Protein AF-A0A960P5G6-F1 (afdb_monomer)

Radius of gyration: 23.59 Å; Cα contacts (8 Å, |Δi|>4): 485; chains: 1; bounding box: 50×91×66 Å

pLDDT: mean 84.61, std 19.66, range [28.97, 98.81]

Sequence (273 aa):
MGRTIDMALGDEVPDAVPAATVILLRDGADGLETLMLRRNSKLAFAGGHWVFPGGRVDQDDLEPSPEGDVPADEDARTLAAAKRAAVREAAEEAGLAVDVERLVPFSHWTPPPVAIKRYATWFFLAPAPEGDVTVDMGEIHDHQWARPAEALRRRDAGEIELSPPTWRTLERLSHSATVADALADAEAATVEHFVTCIASSGDALVAMWHGDAGYEAADADLPGPRHRLWMVDGPWRFERWDAPAAGRPRPSTLPPTDEPSDEPTDERPTTED

Mean predicted aligned error: 10.15 Å

Solvent-accessible surface area (backbone atoms only — not comparable to full-atom values): 15595 Å² total; per-residue (Å²): 136,81,79,77,81,78,79,72,92,77,74,83,70,72,78,58,44,52,18,11,27,32,43,33,26,40,72,46,98,93,33,33,24,33,52,36,34,26,32,29,64,86,44,96,68,67,38,49,21,51,42,52,38,46,45,65,49,49,75,75,29,67,55,69,57,97,89,52,85,75,60,91,47,66,66,57,41,53,51,53,15,29,43,44,23,15,30,52,27,24,35,68,54,31,51,38,75,54,62,64,89,56,53,41,64,51,34,33,37,31,58,36,79,85,47,95,74,33,49,33,28,40,33,25,39,30,74,55,58,87,78,68,82,41,62,76,64,61,66,34,63,47,73,44,78,36,40,32,59,54,54,51,51,37,34,37,70,68,76,44,47,67,51,69,71,54,46,56,49,30,56,61,50,50,77,31,61,37,48,67,51,45,51,53,54,34,71,74,44,80,67,48,72,42,52,36,35,72,22,60,53,89,93,33,40,32,44,26,21,83,74,20,53,18,36,93,75,48,34,64,80,50,83,67,23,36,29,37,36,40,55,49,91,48,71,64,47,77,44,77,46,72,66,63,67,92,90,59,85,80,83,82,86,72,75,84,78,82,72,82,83,84,73,84,82,84,79,76,86,83,79,90,132

Foldseek 3Di:
DDDPPPPDDDDDLDDAFEKEFEWAWAQDPQFIWTKWFAFDLPDPPCHRAIDTQMDTQDPVLLDDDPPDDQDPDPVVSSVSSRLSRNQVSCCQAWVFRDDSVQWFWAAWEFEESPDPHTYGYTYTYGHGDDDGTDGPCPRTNDMDTDQLVVVQQCVLVVNHDDDPVRNVVSVVCNPHGGSVRSRVVRNVDDHYYFYWQWADDPNKIKTFGPQDPCRVVSDPVDDAAGQIWIPDRGHIDGDGDHGPDPPDDDDDPDDDPPDPPPDDDPDDDDDDD

Structure (mmCIF, N/CA/C/O backbone):
data_AF-A0A960P5G6-F1
#
_entry.id   AF-A0A960P5G6-F1
#
loop_
_atom_site.group_PDB
_atom_site.id
_atom_site.type_symbol
_atom_site.label_atom_id
_atom_site.label_alt_id
_atom_site.label_comp_id
_atom_site.label_asym_id
_atom_site.label_entity_id
_atom_site.label_seq_id
_atom_site.pdbx_PDB_ins_code
_atom_site.Cartn_x
_atom_site.Cartn_y
_atom_site.Cartn_z
_atom_site.occupancy
_atom_site.B_iso_or_equiv
_atom_site.auth_seq_id
_atom_site.auth_comp_id
_atom_site.auth_asym_id
_atom_site.auth_atom_id
_atom_site.pdbx_PDB_model_num
ATOM 1 N N . MET A 1 1 ? 7.386 -0.922 -41.043 1.00 32.91 1 MET A N 1
ATOM 2 C CA . MET A 1 1 ? 7.831 0.487 -40.970 1.00 32.91 1 MET A CA 1
ATOM 3 C C . MET A 1 1 ? 7.348 1.026 -39.630 1.00 32.91 1 MET A C 1
ATOM 5 O O . MET A 1 1 ? 6.290 1.637 -39.553 1.00 32.91 1 MET A O 1
ATOM 9 N N . GLY A 1 2 ? 8.032 0.614 -38.558 1.00 31.59 2 GLY A N 1
ATOM 10 C CA . GLY A 1 2 ? 7.653 0.941 -37.183 1.00 31.59 2 GLY A CA 1
ATOM 11 C C . GLY A 1 2 ? 7.981 2.399 -36.906 1.00 31.59 2 GLY A C 1
ATOM 12 O O . GLY A 1 2 ? 9.087 2.843 -37.206 1.00 31.59 2 GLY A O 1
ATOM 13 N N . ARG A 1 3 ? 7.007 3.157 -36.403 1.00 28.97 3 ARG A N 1
ATOM 14 C CA . ARG A 1 3 ? 7.271 4.504 -35.907 1.00 28.97 3 ARG A CA 1
ATOM 15 C C . ARG A 1 3 ? 7.971 4.351 -34.565 1.00 28.97 3 ARG A C 1
ATOM 17 O O . ARG A 1 3 ? 7.322 4.054 -33.571 1.00 28.97 3 ARG A O 1
ATOM 24 N N . THR A 1 4 ? 9.285 4.533 -34.567 1.00 33.50 4 THR A N 1
ATOM 25 C CA . THR A 1 4 ? 10.027 4.948 -33.381 1.00 33.50 4 THR A CA 1
ATOM 26 C C . THR A 1 4 ? 9.339 6.202 -32.859 1.00 33.50 4 THR A C 1
ATOM 28 O O . THR A 1 4 ? 9.268 7.206 -33.571 1.00 33.50 4 THR A O 1
ATOM 31 N N . ILE A 1 5 ? 8.744 6.121 -31.670 1.00 35.69 5 ILE A N 1
ATOM 32 C CA . ILE A 1 5 ? 8.311 7.318 -30.959 1.00 35.69 5 ILE A CA 1
ATOM 33 C C . ILE A 1 5 ? 9.603 7.949 -30.460 1.00 35.69 5 ILE A C 1
ATOM 35 O O . ILE A 1 5 ? 10.199 7.506 -29.485 1.00 35.69 5 ILE A O 1
ATOM 39 N N . ASP A 1 6 ? 10.075 8.919 -31.229 1.00 33.56 6 ASP A N 1
ATOM 40 C CA . ASP A 1 6 ? 11.197 9.772 -30.886 1.00 33.56 6 ASP A CA 1
ATOM 41 C C . ASP A 1 6 ? 10.733 10.666 -29.723 1.00 33.56 6 ASP A C 1
ATOM 43 O O . ASP A 1 6 ? 10.093 11.700 -29.926 1.00 33.56 6 ASP A O 1
ATOM 47 N N . MET A 1 7 ? 10.938 10.208 -28.484 1.00 38.53 7 MET A N 1
ATOM 48 C CA . MET A 1 7 ? 10.722 11.017 -27.284 1.00 38.53 7 MET A CA 1
ATOM 49 C C . MET A 1 7 ? 11.912 11.958 -27.124 1.00 38.53 7 MET A C 1
ATOM 51 O O . MET A 1 7 ? 12.801 11.752 -26.299 1.00 38.53 7 MET A O 1
ATOM 55 N N . ALA A 1 8 ? 11.936 12.992 -27.962 1.00 36.81 8 ALA A N 1
ATOM 56 C CA . ALA A 1 8 ? 12.796 14.136 -27.748 1.00 36.81 8 ALA A CA 1
ATOM 57 C C . ALA A 1 8 ? 12.483 14.722 -26.363 1.00 36.81 8 ALA A C 1
ATOM 59 O O . ALA A 1 8 ? 11.373 15.183 -26.105 1.00 36.81 8 ALA A O 1
ATOM 60 N N . LEU A 1 9 ? 13.486 14.652 -25.486 1.00 40.88 9 LEU A N 1
ATOM 61 C CA . LEU A 1 9 ? 13.574 15.302 -24.185 1.00 40.88 9 LEU A CA 1
ATOM 62 C C . LEU A 1 9 ? 13.209 16.784 -24.306 1.00 40.88 9 LEU A C 1
ATOM 64 O O . LEU A 1 9 ? 14.024 17.626 -24.680 1.00 40.88 9 LEU A O 1
ATOM 68 N N . GLY A 1 10 ? 11.970 17.083 -23.968 1.00 48.62 10 GLY A N 1
ATOM 69 C CA . GLY A 1 10 ? 11.477 18.412 -23.687 1.00 48.62 10 GLY A CA 1
ATOM 70 C C . GLY A 1 10 ? 10.257 18.219 -22.817 1.00 48.62 10 GLY A C 1
ATOM 71 O O . GLY A 1 10 ? 9.216 17.877 -23.353 1.00 48.62 10 GLY A O 1
ATOM 72 N N . ASP A 1 11 ? 10.453 18.270 -21.501 1.00 42.84 11 ASP A N 1
ATOM 73 C CA . ASP A 1 11 ? 9.489 18.720 -20.490 1.00 42.84 11 ASP A CA 1
ATOM 74 C C . ASP A 1 11 ? 9.949 18.236 -19.110 1.00 42.84 11 ASP A C 1
ATOM 76 O O . ASP A 1 11 ? 10.327 17.081 -18.905 1.00 42.84 11 ASP A O 1
ATOM 80 N N . GLU A 1 12 ? 9.985 19.170 -18.168 1.00 52.59 12 GLU A N 1
ATOM 81 C CA . GLU A 1 12 ? 10.290 18.944 -16.760 1.00 52.59 12 GLU A CA 1
ATOM 82 C C . GLU A 1 12 ? 9.312 17.896 -16.204 1.00 52.59 12 GLU A C 1
ATOM 84 O O . GLU A 1 12 ? 8.094 18.050 -16.310 1.00 52.59 12 GLU A O 1
ATOM 89 N N . VAL A 1 13 ? 9.832 16.786 -15.674 1.00 59.91 13 VAL A N 1
ATOM 90 C CA . VAL A 1 13 ? 9.004 15.720 -15.100 1.00 59.91 13 VAL A CA 1
ATOM 91 C C . VAL A 1 13 ? 8.257 16.308 -13.891 1.00 59.91 13 VAL A C 1
ATOM 93 O O . VAL A 1 13 ? 8.928 16.686 -12.934 1.00 59.91 13 VAL A O 1
ATOM 96 N N . PRO A 1 14 ? 6.909 16.383 -13.884 1.00 66.31 14 PRO A N 1
ATOM 97 C CA . PRO A 1 14 ? 6.176 17.045 -12.805 1.00 66.31 14 PRO A CA 1
ATOM 98 C C . PRO A 1 14 ? 6.446 16.364 -11.467 1.00 66.31 14 PRO A C 1
ATOM 100 O O . PRO A 1 14 ? 6.354 15.137 -11.401 1.00 66.31 14 PRO A O 1
ATOM 103 N N . ASP A 1 15 ? 6.741 17.122 -10.413 1.00 79.38 15 ASP A N 1
ATOM 104 C CA . ASP A 1 15 ? 7.024 16.553 -9.093 1.00 79.38 15 ASP A CA 1
ATOM 105 C C . ASP A 1 15 ? 5.884 15.657 -8.594 1.00 79.38 15 ASP A C 1
ATOM 107 O O . ASP A 1 15 ? 4.696 15.913 -8.816 1.00 79.38 15 ASP A O 1
ATOM 111 N N . ALA A 1 16 ? 6.255 14.566 -7.923 1.00 87.44 16 ALA A N 1
ATOM 112 C CA . ALA A 1 16 ? 5.277 13.673 -7.326 1.00 87.44 16 ALA A CA 1
ATOM 113 C C . ALA A 1 16 ? 4.671 14.325 -6.075 1.00 87.44 16 ALA A C 1
ATOM 115 O O . ALA A 1 16 ? 5.384 14.760 -5.175 1.00 87.44 16 ALA A O 1
ATOM 116 N N . VAL A 1 17 ? 3.343 14.364 -6.013 1.00 91.88 17 VAL A N 1
ATOM 117 C CA . VAL A 1 17 ? 2.573 14.868 -4.877 1.00 91.88 17 VAL A CA 1
ATOM 118 C C . VAL A 1 17 ? 2.739 13.903 -3.699 1.00 91.88 17 VAL A C 1
ATOM 120 O O . VAL A 1 17 ? 2.443 12.718 -3.865 1.00 91.88 17 VAL A O 1
ATOM 123 N N . PRO A 1 18 ? 3.172 14.360 -2.514 1.00 95.44 18 PRO A N 1
ATOM 124 C CA . PRO A 1 18 ? 3.243 13.502 -1.337 1.00 95.44 18 PRO A CA 1
ATOM 125 C C . PRO A 1 18 ? 1.860 12.969 -0.946 1.00 95.44 18 PRO A C 1
ATOM 127 O O . PRO A 1 18 ? 0.871 13.707 -0.935 1.00 95.44 18 PRO A O 1
ATOM 130 N N . ALA A 1 19 ? 1.793 11.684 -0.625 1.00 97.06 19 ALA A N 1
ATOM 131 C CA . ALA A 1 19 ? 0.583 10.986 -0.216 1.00 97.06 19 ALA A CA 1
ATOM 132 C C . ALA A 1 19 ? 0.899 9.937 0.853 1.00 97.06 19 ALA A C 1
ATOM 134 O O . ALA A 1 19 ? 2.055 9.547 1.056 1.00 97.06 19 ALA A O 1
ATOM 135 N N . ALA A 1 20 ? -0.140 9.461 1.525 1.00 98.12 20 ALA A N 1
ATOM 136 C CA . ALA A 1 20 ? -0.017 8.419 2.520 1.00 98.12 20 ALA A CA 1
ATOM 137 C C . ALA A 1 20 ? -1.223 7.481 2.520 1.00 98.12 20 ALA A C 1
ATOM 139 O O . ALA A 1 20 ? -2.343 7.857 2.188 1.00 98.12 20 ALA A O 1
ATOM 140 N N . THR A 1 21 ? -0.969 6.242 2.909 1.00 98.12 21 THR A N 1
ATOM 141 C CA . THR A 1 21 ? -1.937 5.156 2.960 1.00 98.12 21 THR A CA 1
ATOM 142 C C . THR A 1 21 ? -1.722 4.363 4.240 1.00 98.12 21 THR A C 1
ATOM 144 O O . THR A 1 21 ? -0.582 4.030 4.575 1.00 98.12 21 THR A O 1
ATOM 147 N N . VAL A 1 22 ? -2.804 4.019 4.940 1.00 98.62 22 VAL A N 1
ATOM 148 C CA . VAL A 1 22 ? -2.753 3.091 6.074 1.00 98.62 22 VAL A CA 1
ATOM 149 C C . VAL A 1 22 ? -3.408 1.766 5.718 1.00 98.62 22 VAL A C 1
ATOM 151 O O . VAL A 1 22 ? -4.512 1.699 5.191 1.00 98.62 22 VAL A O 1
ATOM 154 N N . ILE A 1 23 ? -2.720 0.684 6.045 1.00 98.81 23 ILE A N 1
ATOM 155 C CA . ILE A 1 23 ? -3.179 -0.686 5.901 1.00 98.81 23 ILE A CA 1
ATOM 156 C C . ILE A 1 23 ? -3.555 -1.166 7.302 1.00 98.81 23 ILE A C 1
ATOM 158 O O . ILE A 1 23 ? -2.698 -1.531 8.113 1.00 98.81 23 ILE A O 1
ATOM 162 N N . LEU A 1 24 ? -4.851 -1.127 7.601 1.00 98.81 24 LEU A N 1
ATOM 163 C CA . LEU A 1 24 ? -5.368 -1.560 8.895 1.00 98.81 24 LEU A CA 1
ATOM 164 C C . LEU A 1 24 ? -5.538 -3.072 8.910 1.00 98.81 24 LEU A C 1
ATOM 166 O O . LEU A 1 24 ? -6.114 -3.641 7.980 1.00 98.81 24 LEU A O 1
ATOM 170 N N . LEU A 1 25 ? -5.027 -3.703 9.964 1.00 98.81 25 LEU A N 1
ATOM 171 C CA . LEU A 1 25 ? -4.952 -5.152 10.108 1.00 98.81 25 LEU A CA 1
ATOM 172 C C . LEU A 1 25 ? -5.716 -5.635 11.338 1.00 98.81 25 LEU A C 1
ATOM 174 O O . LEU A 1 25 ? -5.633 -5.029 12.406 1.00 98.81 25 LEU A O 1
ATOM 178 N N . ARG A 1 26 ? -6.400 -6.772 11.220 1.00 98.56 26 ARG A N 1
ATOM 179 C CA . ARG A 1 26 ? -6.992 -7.473 12.366 1.00 98.56 26 ARG A CA 1
ATOM 180 C C . ARG A 1 26 ? -6.834 -8.982 12.233 1.00 98.56 26 ARG A C 1
ATOM 182 O O . ARG A 1 26 ? -6.752 -9.505 11.123 1.00 98.56 26 ARG A O 1
ATOM 189 N N . ASP A 1 27 ? -6.848 -9.674 13.366 1.00 98.44 27 ASP A N 1
ATOM 190 C CA . ASP A 1 27 ? -6.932 -11.132 13.395 1.00 98.44 27 ASP A CA 1
ATOM 191 C C . ASP A 1 27 ? -8.403 -11.547 13.255 1.00 98.44 27 ASP A C 1
ATOM 193 O O . ASP A 1 27 ? -9.223 -11.305 14.144 1.00 98.44 27 ASP A O 1
ATOM 197 N N . GLY A 1 28 ? -8.747 -12.127 12.105 1.00 96.69 28 GLY A N 1
ATOM 198 C CA . GLY A 1 28 ? -10.055 -12.716 11.837 1.00 96.69 28 GLY A CA 1
ATOM 199 C C . GLY A 1 28 ? -10.130 -14.182 12.269 1.00 96.69 28 GLY A C 1
ATOM 200 O O . GLY A 1 28 ? -9.141 -14.793 12.677 1.00 96.69 28 GLY A O 1
ATOM 201 N N . ALA A 1 29 ? -11.314 -14.784 12.138 1.00 94.38 29 ALA A N 1
ATOM 202 C CA . ALA A 1 29 ? -11.529 -16.190 12.500 1.00 94.38 29 ALA A CA 1
ATOM 203 C C . ALA A 1 29 ? -10.661 -17.165 11.677 1.00 94.38 29 ALA A C 1
ATOM 205 O O . ALA A 1 29 ? -10.248 -18.202 12.193 1.00 94.38 29 ALA A O 1
ATOM 206 N N . ASP A 1 30 ? -10.356 -16.806 10.426 1.00 94.06 30 ASP A N 1
ATOM 207 C CA . ASP A 1 30 ? -9.585 -17.624 9.482 1.00 94.06 30 ASP A CA 1
ATOM 208 C C . ASP A 1 30 ? -8.183 -17.045 9.179 1.00 94.06 30 ASP A C 1
ATOM 210 O O . ASP A 1 30 ? -7.584 -17.358 8.140 1.00 94.06 30 ASP A O 1
ATOM 214 N N . GLY A 1 31 ? -7.663 -16.188 10.065 1.00 96.81 31 GLY A N 1
ATOM 215 C CA . GLY A 1 31 ? -6.336 -15.564 9.969 1.00 96.81 31 GLY A CA 1
ATOM 216 C C . GLY A 1 31 ? -6.374 -14.056 9.717 1.00 96.81 31 GLY A C 1
ATOM 217 O O . GLY A 1 31 ? -7.403 -13.408 9.904 1.00 96.81 31 GLY A O 1
ATOM 218 N N . LEU A 1 32 ? -5.234 -13.502 9.300 1.00 98.62 32 LEU A N 1
ATOM 219 C CA . LEU A 1 32 ? -5.055 -12.073 9.043 1.00 98.62 32 LEU A CA 1
ATOM 220 C C . LEU A 1 32 ? -6.064 -11.519 8.021 1.00 98.62 32 LEU A C 1
ATOM 222 O O . LEU A 1 32 ? -6.212 -12.037 6.909 1.00 98.62 32 LEU A O 1
ATOM 226 N N . GLU A 1 33 ? -6.695 -10.406 8.381 1.00 98.75 33 GLU A N 1
ATOM 227 C CA . GLU A 1 33 ? -7.556 -9.603 7.518 1.00 98.75 33 GLU A CA 1
ATOM 228 C C . GLU A 1 33 ? -7.040 -8.165 7.439 1.00 98.75 33 GLU A C 1
ATOM 230 O O . GLU A 1 33 ? -6.481 -7.633 8.399 1.00 98.75 33 GLU A O 1
ATOM 235 N N . THR A 1 34 ? -7.279 -7.511 6.304 1.00 98.75 34 THR A N 1
ATOM 236 C CA . THR A 1 34 ? -7.012 -6.086 6.108 1.00 98.75 34 THR A CA 1
ATOM 237 C C . THR A 1 34 ? -8.264 -5.346 5.660 1.00 98.75 34 THR A C 1
ATOM 239 O O . THR A 1 34 ? -9.076 -5.890 4.905 1.00 98.75 34 THR A O 1
ATOM 242 N N . LEU A 1 35 ? -8.440 -4.114 6.139 1.00 98.56 35 LEU A N 1
ATOM 243 C CA . LEU A 1 35 ? -9.524 -3.255 5.683 1.00 98.56 35 LEU A CA 1
ATOM 244 C C . LEU A 1 35 ? -9.245 -2.793 4.255 1.00 98.56 35 LEU A C 1
ATOM 246 O O . LEU A 1 35 ? -8.236 -2.145 3.992 1.00 98.56 35 LEU A O 1
ATOM 250 N N . MET A 1 36 ? -10.177 -3.075 3.354 1.00 97.94 36 MET A N 1
ATOM 251 C CA . MET A 1 36 ? -10.181 -2.549 2.000 1.00 97.94 36 MET A CA 1
ATOM 252 C C . MET A 1 36 ? -11.433 -1.710 1.772 1.00 97.94 36 MET A C 1
ATOM 254 O O . MET A 1 36 ? -12.523 -2.054 2.231 1.00 97.94 36 MET A O 1
ATOM 258 N N . LEU A 1 37 ? -11.271 -0.625 1.026 1.00 95.88 37 LEU A N 1
ATOM 259 C CA . LEU A 1 37 ? -12.323 0.295 0.623 1.00 95.88 37 LEU A CA 1
ATOM 260 C C . LEU A 1 37 ? -12.523 0.203 -0.887 1.00 95.88 37 LEU A C 1
ATOM 262 O O . LEU A 1 37 ? -11.557 0.067 -1.641 1.00 95.88 37 LEU A O 1
ATOM 266 N N . ARG A 1 38 ? -13.767 0.291 -1.354 1.00 92.50 38 ARG A N 1
ATOM 267 C CA . ARG A 1 38 ? -14.074 0.280 -2.783 1.00 92.50 38 ARG A CA 1
ATOM 268 C C . ARG A 1 38 ? -14.386 1.687 -3.259 1.00 92.50 38 ARG A C 1
ATOM 270 O O . ARG A 1 38 ? -15.413 2.279 -2.912 1.00 92.50 38 ARG A O 1
ATOM 277 N N . ARG A 1 39 ? -13.530 2.206 -4.134 1.00 87.06 39 ARG A N 1
ATOM 278 C CA . ARG A 1 39 ? -13.716 3.539 -4.714 1.00 87.06 39 ARG A CA 1
ATOM 279 C C . ARG A 1 39 ? -14.915 3.559 -5.645 1.00 87.06 39 ARG A C 1
ATOM 281 O O . ARG A 1 39 ? -15.176 2.595 -6.370 1.00 87.06 39 ARG A O 1
ATOM 288 N N . ASN A 1 40 ? -15.654 4.659 -5.651 1.00 77.75 40 ASN A N 1
ATOM 289 C CA . ASN A 1 40 ? -16.788 4.842 -6.544 1.00 77.75 40 ASN A CA 1
ATOM 290 C C . ASN A 1 40 ? -16.353 4.681 -8.013 1.00 77.75 40 ASN A C 1
ATOM 292 O O . ASN A 1 40 ? -15.388 5.291 -8.473 1.00 77.75 40 ASN A O 1
ATOM 296 N N . SER A 1 41 ? -17.076 3.848 -8.766 1.00 68.06 41 SER A N 1
ATOM 297 C CA . SER A 1 41 ? -16.783 3.547 -10.179 1.00 68.06 41 SER A CA 1
ATOM 298 C C . SER A 1 41 ? -16.766 4.776 -11.092 1.00 68.06 41 SER A C 1
ATOM 300 O O . SER A 1 41 ? -16.149 4.741 -12.152 1.00 68.06 41 SER A O 1
ATOM 302 N N . LYS A 1 42 ? -17.408 5.875 -10.676 1.00 62.12 42 LYS A N 1
ATOM 303 C CA . LYS A 1 42 ? -17.458 7.137 -11.428 1.00 62.12 42 LYS A CA 1
ATOM 304 C C . LYS A 1 42 ? -16.217 8.019 -11.249 1.00 62.12 42 LYS A C 1
ATOM 306 O O . LYS A 1 42 ? -16.134 9.066 -11.888 1.00 62.12 42 LYS A O 1
ATOM 311 N N . LEU A 1 43 ? -15.272 7.640 -10.387 1.00 60.06 43 LEU A N 1
ATOM 312 C CA . LEU A 1 43 ? -14.051 8.412 -10.156 1.00 60.06 43 LEU A CA 1
ATOM 313 C C . LEU A 1 43 ? -13.075 8.272 -11.331 1.00 60.06 43 LEU A C 1
ATOM 315 O O . LEU A 1 43 ? -12.837 7.182 -11.844 1.00 60.06 43 LEU A O 1
ATOM 319 N N . ALA A 1 44 ? -12.471 9.396 -11.728 1.00 54.69 44 ALA A N 1
ATOM 320 C CA . ALA A 1 44 ? -11.588 9.489 -12.896 1.00 54.69 44 ALA A CA 1
ATOM 321 C C . ALA A 1 44 ? -10.254 8.726 -12.751 1.00 54.69 44 ALA A C 1
ATOM 323 O O . ALA A 1 44 ? -9.539 8.547 -13.732 1.00 54.69 44 ALA A O 1
ATOM 324 N N . PHE A 1 45 ? -9.899 8.296 -11.537 1.00 49.88 45 PHE A N 1
ATOM 325 C CA . PHE A 1 45 ? -8.706 7.500 -11.251 1.00 49.88 45 PHE A CA 1
ATOM 326 C C . PHE A 1 45 ? -9.102 6.308 -10.385 1.00 49.88 45 PHE A C 1
ATOM 328 O O . PHE A 1 45 ? -9.755 6.516 -9.366 1.00 49.88 45 PHE A O 1
ATOM 335 N N . ALA A 1 46 ? -8.706 5.093 -10.778 1.00 58.81 46 ALA A N 1
ATOM 336 C CA . ALA A 1 46 ? -8.979 3.841 -10.061 1.00 58.81 46 ALA A CA 1
ATOM 337 C C . ALA A 1 46 ? -10.460 3.636 -9.657 1.00 58.81 46 ALA A C 1
ATOM 339 O O . ALA A 1 46 ? -10.755 3.055 -8.613 1.00 58.81 46 ALA A O 1
ATOM 340 N N . GLY A 1 47 ? -11.408 4.115 -10.472 1.00 62.75 47 GLY A N 1
ATOM 341 C CA . GLY A 1 47 ? -12.834 3.896 -10.236 1.00 62.75 47 GLY A CA 1
ATOM 342 C C . GLY A 1 47 ? -13.143 2.402 -10.123 1.00 62.75 47 GLY A C 1
ATOM 343 O O . GLY A 1 47 ? -12.707 1.603 -10.950 1.00 62.75 47 GLY A O 1
ATOM 344 N N . GLY A 1 48 ? -13.851 2.009 -9.063 1.00 79.38 48 GLY A N 1
ATOM 345 C CA . GLY A 1 48 ? -14.233 0.619 -8.809 1.00 79.38 48 GLY A CA 1
ATOM 346 C C . GLY A 1 48 ? -13.125 -0.276 -8.248 1.00 79.38 48 GLY A C 1
ATOM 347 O O . GLY A 1 48 ? -13.437 -1.410 -7.881 1.00 79.38 48 GLY A O 1
ATOM 348 N N . HIS A 1 49 ? -11.883 0.215 -8.149 1.00 88.62 49 HIS A N 1
ATOM 349 C CA . HIS A 1 49 ? -10.783 -0.533 -7.544 1.00 88.62 49 HIS A CA 1
ATOM 350 C C . HIS A 1 49 ? -10.977 -0.651 -6.035 1.00 88.62 49 HIS A C 1
ATOM 352 O O . HIS A 1 49 ? -11.519 0.251 -5.383 1.00 88.62 49 HIS A O 1
ATOM 358 N N . TRP A 1 50 ? -10.471 -1.753 -5.494 1.00 95.19 50 TRP A N 1
ATOM 359 C CA . TRP A 1 50 ? -10.285 -1.893 -4.060 1.00 95.19 50 TRP A CA 1
ATOM 360 C C . TRP A 1 50 ? -8.936 -1.301 -3.659 1.00 95.19 50 TRP A C 1
ATOM 362 O O . TRP A 1 50 ? -7.906 -1.589 -4.271 1.00 95.19 50 TRP A O 1
ATOM 372 N N . VAL A 1 51 ? -8.961 -0.445 -2.645 1.00 95.69 51 VAL A N 1
ATOM 373 C CA . VAL A 1 51 ? -7.820 0.317 -2.133 1.00 95.69 51 VAL A CA 1
ATOM 374 C C . VAL A 1 51 ? -7.772 0.225 -0.610 1.00 95.69 51 VAL A C 1
ATOM 376 O O . VAL A 1 51 ? -8.668 -0.334 0.017 1.00 95.69 51 VAL A O 1
ATOM 379 N N . PHE A 1 52 ? -6.719 0.772 -0.021 1.00 97.75 52 PHE A N 1
ATOM 380 C CA . PHE A 1 52 ? -6.645 1.028 1.414 1.00 97.75 52 PHE A CA 1
ATOM 381 C C . PHE A 1 52 ? -6.992 2.500 1.686 1.00 97.75 52 PHE A C 1
ATOM 383 O O . PHE A 1 52 ? -6.839 3.299 0.757 1.00 97.75 52 PHE A O 1
ATOM 390 N N . PRO A 1 53 ? -7.407 2.860 2.915 1.00 96.88 53 PRO A N 1
ATOM 391 C CA . PRO A 1 53 ? -7.612 4.255 3.285 1.00 96.88 53 PRO A CA 1
ATOM 392 C C . PRO A 1 53 ? -6.362 5.099 3.025 1.00 96.88 53 PRO A C 1
ATOM 394 O O . PRO A 1 53 ? -5.257 4.719 3.441 1.00 96.88 53 PRO A O 1
ATOM 397 N N . GLY A 1 54 ? -6.511 6.230 2.342 1.00 96.00 54 GLY A N 1
ATOM 398 C CA . GLY A 1 54 ? -5.367 7.084 2.055 1.00 96.00 54 GLY A CA 1
ATOM 399 C C . GLY A 1 54 ? -5.588 8.152 0.997 1.00 96.00 54 GLY A C 1
ATOM 400 O O . GLY A 1 54 ? -6.398 8.019 0.086 1.00 96.00 54 GLY A O 1
ATOM 401 N N . GLY A 1 55 ? -4.737 9.168 1.057 1.00 94.62 55 GLY A N 1
ATOM 402 C CA . GLY A 1 55 ? -4.847 10.344 0.218 1.00 94.62 55 GLY A CA 1
ATOM 403 C C . GLY A 1 55 ? -3.612 11.228 0.290 1.00 94.62 55 GLY A C 1
ATOM 404 O O . GLY A 1 55 ? -2.511 10.800 0.650 1.00 94.62 55 GLY A O 1
ATOM 405 N N . ARG A 1 56 ? -3.776 12.466 -0.162 1.00 96.19 56 ARG A N 1
ATOM 406 C CA . ARG A 1 56 ? -2.688 13.441 -0.267 1.00 96.19 56 ARG A CA 1
ATOM 407 C C . ARG A 1 56 ? -2.264 13.905 1.132 1.00 96.19 56 ARG A C 1
ATOM 409 O O . ARG A 1 56 ? -3.097 14.038 2.015 1.00 96.19 56 ARG A O 1
ATOM 416 N N . VAL A 1 57 ? -0.977 14.218 1.302 1.00 96.50 57 VAL A N 1
ATOM 417 C CA . VAL A 1 57 ? -0.508 15.000 2.457 1.00 96.50 57 VAL A CA 1
ATOM 418 C C . VAL A 1 57 ? -0.898 16.466 2.256 1.00 96.50 57 VAL A C 1
ATOM 420 O O . VAL A 1 57 ? -0.461 17.106 1.288 1.00 96.50 57 VAL A O 1
ATOM 423 N N . ASP A 1 58 ? -1.706 16.985 3.171 1.00 94.56 58 ASP A N 1
ATOM 424 C CA . ASP A 1 58 ? -2.188 18.361 3.166 1.00 94.56 58 ASP A CA 1
ATOM 425 C C . ASP A 1 58 ? -1.330 19.268 4.057 1.00 94.56 58 ASP A C 1
ATOM 427 O O . ASP A 1 58 ? -0.449 18.821 4.792 1.00 94.56 58 ASP A O 1
ATOM 431 N N . GLN A 1 59 ? -1.554 20.581 3.961 1.00 92.06 59 GLN A N 1
ATOM 432 C CA . GLN A 1 59 ? -0.766 21.573 4.698 1.00 92.06 59 GLN A CA 1
ATOM 433 C C . GLN A 1 59 ? -0.856 21.362 6.216 1.00 92.06 59 GLN A C 1
ATOM 435 O O . GLN A 1 59 ? 0.157 21.472 6.903 1.00 92.06 59 GLN A O 1
ATOM 440 N N . ASP A 1 60 ? -2.041 21.004 6.710 1.00 91.81 60 ASP A N 1
ATOM 441 C CA . ASP A 1 60 ? -2.293 20.752 8.130 1.00 91.81 60 ASP A CA 1
ATOM 442 C C . ASP A 1 60 ? -1.531 19.510 8.625 1.00 91.81 60 ASP A C 1
ATOM 444 O O . ASP A 1 60 ? -1.122 19.444 9.782 1.00 91.81 60 ASP A O 1
ATOM 448 N N . ASP A 1 61 ? -1.237 18.554 7.734 1.00 93.25 61 ASP A N 1
ATOM 449 C CA . ASP A 1 61 ? -0.415 17.389 8.064 1.00 93.25 61 ASP A CA 1
ATOM 450 C C . ASP A 1 61 ? 1.071 17.754 8.185 1.00 93.25 61 ASP A C 1
ATOM 452 O O . ASP A 1 61 ? 1.839 17.003 8.782 1.00 93.25 61 ASP A O 1
ATOM 456 N N . LEU A 1 62 ? 1.526 18.889 7.648 1.00 88.31 62 LEU A N 1
ATOM 457 C CA . LEU A 1 62 ? 2.916 19.338 7.798 1.00 88.31 62 LEU A CA 1
ATOM 458 C C . LEU A 1 62 ? 3.173 19.943 9.179 1.00 88.31 62 LEU A C 1
ATOM 460 O O . LEU A 1 62 ? 4.318 19.947 9.643 1.00 88.31 62 LEU A O 1
ATOM 464 N N . GLU A 1 63 ? 2.124 20.422 9.845 1.00 82.56 63 GLU A N 1
ATOM 465 C CA . GLU A 1 63 ? 2.238 21.054 11.149 1.00 82.56 63 GLU A CA 1
ATOM 466 C C . GLU A 1 63 ? 2.415 19.988 12.249 1.00 82.56 63 GLU A C 1
ATOM 468 O O . GLU A 1 63 ? 1.634 19.038 12.355 1.00 82.56 63 GLU A O 1
ATOM 473 N N . PRO A 1 64 ? 3.479 20.075 13.064 1.00 71.50 64 PRO A N 1
ATOM 474 C CA . PRO A 1 64 ? 3.659 19.185 14.201 1.00 71.50 64 PRO A CA 1
ATOM 475 C C . PRO A 1 64 ? 2.604 19.480 15.274 1.00 71.50 64 PRO A C 1
ATOM 477 O O . PRO A 1 64 ? 2.166 20.619 15.440 1.00 71.50 64 PRO A O 1
ATOM 480 N N . SER A 1 65 ? 2.226 18.453 16.042 1.00 67.50 65 SER A N 1
ATOM 481 C CA . SER A 1 65 ? 1.339 18.641 17.194 1.00 67.50 65 SER A CA 1
ATOM 482 C C . SER A 1 65 ? 1.976 19.640 18.180 1.00 67.50 65 SER A C 1
ATOM 484 O O . SER A 1 65 ? 3.196 19.594 18.348 1.00 67.50 65 SER A O 1
ATOM 486 N N . PRO A 1 66 ? 1.209 20.515 18.861 1.00 64.31 66 PRO A N 1
ATOM 487 C CA . PRO A 1 66 ? 1.758 21.580 19.715 1.00 64.31 66 PRO A CA 1
ATOM 488 C C . PRO A 1 66 ? 2.702 21.102 20.828 1.00 64.31 66 PRO A C 1
ATOM 490 O O . PRO A 1 66 ? 3.505 21.879 21.339 1.00 64.31 66 PRO A O 1
ATOM 493 N N . GLU A 1 67 ? 2.579 19.833 21.216 1.00 67.44 67 GLU A N 1
ATOM 494 C CA . GLU A 1 67 ? 3.351 19.180 22.278 1.00 67.44 67 GLU A CA 1
ATOM 495 C C . GLU A 1 67 ? 4.484 18.286 21.737 1.00 67.44 67 GLU A C 1
ATOM 497 O O . GLU A 1 67 ? 5.236 17.710 22.519 1.00 67.44 67 GLU A O 1
ATOM 502 N N . GLY A 1 68 ? 4.602 18.142 20.413 1.00 65.81 68 GLY A N 1
ATOM 503 C CA . GLY A 1 68 ? 5.563 17.255 19.763 1.00 65.81 68 GLY A CA 1
ATOM 504 C C . GLY A 1 68 ? 6.855 17.963 19.363 1.00 65.81 68 GLY A C 1
ATOM 505 O O . GLY A 1 68 ? 6.839 19.084 18.852 1.00 65.81 68 GLY A O 1
ATOM 506 N N . ASP A 1 69 ? 7.984 17.276 19.533 1.00 68.81 69 ASP A N 1
ATOM 507 C CA . ASP A 1 69 ? 9.260 17.739 18.994 1.00 68.81 69 ASP A CA 1
ATOM 508 C C . ASP A 1 69 ? 9.217 17.749 17.461 1.00 68.81 69 ASP A C 1
ATOM 510 O O . ASP A 1 69 ? 8.775 16.793 16.820 1.00 68.81 69 ASP A O 1
ATOM 514 N N . VAL A 1 70 ? 9.712 18.830 16.857 1.00 74.94 70 VAL A N 1
ATOM 515 C CA . VAL A 1 70 ? 9.864 18.920 15.401 1.00 74.94 70 VAL A CA 1
ATOM 516 C C . VAL A 1 70 ? 11.178 18.250 15.013 1.00 74.94 70 VAL A C 1
ATOM 518 O O . VAL A 1 70 ? 12.237 18.735 15.427 1.00 74.94 70 VAL A O 1
ATOM 521 N N . PRO A 1 71 ? 11.168 17.175 14.202 1.00 78.12 71 PRO A N 1
ATOM 522 C CA . PRO A 1 71 ? 12.411 16.566 13.757 1.00 78.12 71 PRO A CA 1
ATOM 523 C C . PRO A 1 71 ? 13.286 17.583 13.013 1.00 78.12 71 PRO A C 1
ATOM 525 O O . PRO A 1 71 ? 12.819 18.309 12.131 1.00 78.12 71 PRO A O 1
ATOM 528 N N . ALA A 1 72 ? 14.574 17.637 13.361 1.00 78.75 72 ALA A N 1
ATOM 529 C CA . ALA A 1 72 ? 15.542 18.495 12.674 1.00 78.75 72 ALA A CA 1
ATOM 530 C C . ALA A 1 72 ? 15.846 17.998 11.249 1.00 78.75 72 ALA A C 1
ATOM 532 O O . ALA A 1 72 ? 16.161 18.795 10.364 1.00 78.75 72 ALA A O 1
ATOM 533 N N . ASP A 1 73 ? 15.695 16.695 11.028 1.00 90.00 73 ASP A N 1
ATOM 534 C CA . ASP A 1 73 ? 15.881 16.020 9.750 1.00 90.00 73 ASP A CA 1
ATOM 535 C C . ASP A 1 73 ? 14.643 16.156 8.841 1.00 90.00 73 ASP A C 1
ATOM 537 O O . ASP A 1 73 ? 13.504 16.049 9.300 1.00 90.00 73 ASP A O 1
ATOM 541 N N . GLU A 1 74 ? 14.861 16.453 7.559 1.00 86.94 74 GLU A N 1
ATOM 542 C CA . GLU A 1 74 ? 13.783 16.712 6.593 1.00 86.94 74 GLU A CA 1
ATOM 543 C C . GLU A 1 74 ? 13.011 15.449 6.213 1.00 86.94 74 GLU A C 1
ATOM 545 O O . GLU A 1 74 ? 11.780 15.493 6.115 1.00 86.94 74 GLU A O 1
ATOM 550 N N . ASP A 1 75 ? 13.705 14.318 6.092 1.00 87.50 75 ASP A N 1
ATOM 551 C CA . ASP A 1 75 ? 13.079 13.031 5.802 1.00 87.50 75 ASP A CA 1
ATOM 552 C C . ASP A 1 75 ? 12.188 12.607 6.974 1.00 87.50 75 ASP A C 1
ATOM 554 O O . ASP A 1 75 ? 11.036 12.213 6.779 1.00 87.50 75 ASP A O 1
ATOM 558 N N . ALA A 1 76 ? 12.661 12.793 8.209 1.00 89.31 76 ALA A N 1
ATOM 559 C CA . ALA A 1 76 ? 11.877 12.547 9.414 1.00 89.31 76 ALA A CA 1
ATOM 560 C C . ALA A 1 76 ? 10.633 13.450 9.509 1.00 89.31 76 ALA A C 1
ATOM 562 O O . ALA A 1 76 ? 9.566 12.978 9.910 1.00 89.31 76 ALA A O 1
ATOM 563 N N . ARG A 1 77 ? 10.724 14.731 9.113 1.00 89.88 77 ARG A N 1
ATOM 564 C CA . ARG A 1 77 ? 9.545 15.619 9.034 1.00 89.88 77 ARG A CA 1
ATOM 565 C C . ARG A 1 77 ? 8.546 15.143 7.986 1.00 89.88 77 ARG A C 1
ATOM 567 O O . ARG A 1 77 ? 7.349 15.111 8.266 1.00 89.88 77 ARG A O 1
ATOM 574 N N . THR A 1 78 ? 9.033 14.753 6.812 1.00 91.88 78 THR A N 1
ATOM 575 C CA . THR A 1 78 ? 8.194 14.272 5.707 1.00 91.88 78 THR A CA 1
ATOM 576 C C . THR A 1 78 ? 7.484 12.972 6.078 1.00 91.88 78 THR A C 1
ATOM 578 O O . THR A 1 78 ? 6.281 12.838 5.857 1.00 91.88 78 THR A O 1
ATOM 581 N N . LEU A 1 79 ? 8.189 12.040 6.725 1.00 93.81 79 LEU A N 1
ATOM 582 C CA . LEU A 1 79 ? 7.604 10.801 7.232 1.00 93.81 79 LEU A CA 1
ATOM 583 C C . LEU A 1 79 ? 6.551 11.070 8.316 1.00 93.81 79 LEU A C 1
ATOM 585 O O . LEU A 1 79 ? 5.487 10.455 8.302 1.00 93.81 79 LEU A O 1
ATOM 589 N N . ALA A 1 80 ? 6.816 12.000 9.240 1.00 94.12 80 ALA A N 1
ATOM 590 C CA . ALA A 1 80 ? 5.859 12.376 10.280 1.00 94.12 80 ALA A CA 1
ATOM 591 C C . ALA A 1 80 ? 4.584 13.006 9.693 1.00 94.12 80 ALA A C 1
ATOM 593 O O . ALA A 1 80 ? 3.485 12.704 10.157 1.00 94.12 80 ALA A O 1
ATOM 594 N N . ALA A 1 81 ? 4.716 13.832 8.652 1.00 95.25 81 ALA A N 1
ATOM 595 C CA . ALA A 1 81 ? 3.570 14.381 7.935 1.00 95.25 81 ALA A CA 1
ATOM 596 C C . ALA A 1 81 ? 2.771 13.293 7.209 1.00 95.25 81 ALA A C 1
ATOM 598 O O . ALA A 1 81 ? 1.550 13.243 7.322 1.00 95.25 81 ALA A O 1
ATOM 599 N N . ALA A 1 82 ? 3.452 12.358 6.542 1.00 97.25 82 ALA A N 1
ATOM 600 C CA . ALA A 1 82 ? 2.796 11.219 5.909 1.00 97.25 82 ALA A CA 1
ATOM 601 C C . ALA A 1 82 ? 2.042 10.342 6.925 1.00 97.25 82 ALA A C 1
ATOM 603 O O . ALA A 1 82 ? 0.924 9.912 6.656 1.00 97.25 82 ALA A O 1
ATOM 604 N N . LYS A 1 83 ? 2.601 10.118 8.121 1.00 97.44 83 LYS A N 1
ATOM 605 C CA . LYS A 1 83 ? 1.897 9.417 9.204 1.00 97.44 83 LYS A CA 1
ATOM 606 C C . LYS A 1 83 ? 0.612 10.141 9.623 1.00 97.44 83 LYS A C 1
ATOM 608 O O . LYS A 1 83 ? -0.417 9.491 9.777 1.00 97.44 83 LYS A O 1
ATOM 613 N N . ARG A 1 84 ? 0.652 11.470 9.782 1.00 96.62 84 ARG A N 1
ATOM 614 C CA . ARG A 1 84 ? -0.536 12.278 10.122 1.00 96.62 84 ARG A CA 1
ATOM 615 C C . ARG A 1 84 ? -1.601 12.218 9.031 1.00 96.62 84 ARG A C 1
ATOM 617 O O . ARG A 1 84 ? -2.752 11.935 9.352 1.00 96.62 84 ARG A O 1
ATOM 624 N N . ALA A 1 85 ? -1.196 12.343 7.768 1.00 97.75 85 ALA A N 1
ATOM 625 C CA . ALA A 1 85 ? -2.095 12.180 6.631 1.00 97.75 85 ALA A CA 1
ATOM 626 C C . ALA A 1 85 ? -2.758 10.792 6.639 1.00 97.75 85 ALA A C 1
ATOM 628 O O . ALA A 1 85 ? -3.971 10.690 6.532 1.00 97.75 85 ALA A O 1
ATOM 629 N N . ALA A 1 86 ? -1.997 9.716 6.868 1.00 98.12 86 ALA A N 1
ATOM 630 C CA . ALA A 1 86 ? -2.554 8.364 6.933 1.00 98.12 86 ALA A CA 1
ATOM 631 C C . ALA A 1 86 ? -3.610 8.199 8.047 1.00 98.12 86 ALA A C 1
ATOM 633 O O . ALA A 1 86 ? -4.621 7.532 7.839 1.00 98.12 86 ALA A O 1
ATOM 634 N N . VAL A 1 87 ? -3.395 8.815 9.219 1.00 97.62 87 VAL A N 1
ATOM 635 C CA . VAL A 1 87 ? -4.377 8.826 10.320 1.00 97.62 87 VAL A CA 1
ATOM 636 C C . VAL A 1 87 ? -5.625 9.625 9.948 1.00 97.62 87 VAL A C 1
ATOM 638 O O . VAL A 1 87 ? -6.736 9.149 10.180 1.00 97.62 87 VAL A O 1
ATOM 641 N N . ARG A 1 88 ? -5.454 10.822 9.374 1.00 96.94 88 ARG A N 1
ATOM 642 C CA . ARG A 1 88 ? -6.565 11.678 8.938 1.00 96.94 88 ARG A CA 1
ATOM 643 C C . ARG A 1 88 ? -7.437 10.961 7.910 1.00 96.94 88 ARG A C 1
ATOM 645 O O . ARG A 1 88 ? -8.640 10.852 8.115 1.00 96.94 88 ARG A O 1
ATOM 652 N N . GLU A 1 89 ? -6.825 10.394 6.877 1.00 96.62 89 GLU A N 1
ATOM 653 C CA . GLU A 1 89 ? -7.526 9.674 5.809 1.00 96.62 89 GLU A CA 1
ATOM 654 C C . GLU A 1 89 ? -8.264 8.435 6.347 1.00 96.62 89 GLU A C 1
ATOM 656 O O . GLU A 1 89 ? -9.388 8.150 5.947 1.00 96.62 89 GLU A O 1
ATOM 661 N N . ALA A 1 90 ? -7.703 7.722 7.332 1.00 96.69 90 ALA A N 1
ATOM 662 C CA . ALA A 1 90 ? -8.410 6.622 7.998 1.00 96.69 90 ALA A CA 1
ATOM 663 C C . ALA A 1 90 ? -9.675 7.085 8.740 1.00 96.69 90 ALA A C 1
ATOM 665 O O . ALA A 1 90 ? -10.694 6.387 8.745 1.00 96.69 90 ALA A O 1
ATOM 666 N N . ALA A 1 91 ? -9.616 8.257 9.374 1.00 95.69 91 ALA A N 1
ATOM 667 C CA . ALA A 1 91 ? -10.763 8.840 10.052 1.00 95.69 91 ALA A CA 1
ATOM 668 C C . ALA A 1 91 ? -11.815 9.341 9.050 1.00 95.69 91 ALA A C 1
ATOM 670 O O . ALA A 1 91 ? -13.005 9.118 9.262 1.00 95.69 91 ALA A O 1
ATOM 671 N N . GLU A 1 92 ? -11.388 9.976 7.959 1.00 93.88 92 GLU A N 1
ATOM 672 C CA . GLU A 1 92 ? -12.264 10.556 6.935 1.00 93.88 92 GLU A CA 1
ATOM 673 C C . GLU A 1 92 ? -12.942 9.484 6.069 1.00 93.88 92 GLU A C 1
ATOM 675 O O . GLU A 1 92 ? -14.157 9.529 5.878 1.00 93.88 92 GLU A O 1
ATOM 680 N N . GLU A 1 93 ? -12.189 8.490 5.590 1.00 94.31 93 GLU A N 1
ATOM 681 C CA . GLU A 1 93 ? -12.694 7.488 4.642 1.00 94.31 93 GLU A CA 1
ATOM 682 C C . GLU A 1 93 ? -13.307 6.251 5.313 1.00 94.31 93 GLU A C 1
ATOM 684 O O . GLU A 1 93 ? -14.123 5.562 4.697 1.00 94.31 93 GLU A O 1
ATOM 689 N N . ALA A 1 94 ? -12.905 5.940 6.551 1.00 95.38 94 ALA A N 1
ATOM 690 C CA . ALA A 1 94 ? -13.322 4.724 7.253 1.00 95.38 94 ALA A CA 1
ATOM 691 C C . ALA A 1 94 ? -13.914 4.967 8.651 1.00 95.38 94 ALA A C 1
ATOM 693 O O . ALA A 1 94 ? -14.399 4.015 9.271 1.00 95.38 94 ALA A O 1
ATOM 694 N N . GLY A 1 95 ? -13.902 6.200 9.168 1.00 95.62 95 GLY A N 1
ATOM 695 C CA . GLY A 1 95 ? -14.406 6.510 10.509 1.00 95.62 95 GLY A CA 1
ATOM 696 C C . GLY A 1 95 ? -13.555 5.928 11.643 1.00 95.62 95 GLY A C 1
ATOM 697 O O . GLY A 1 95 ? -14.055 5.769 12.756 1.00 95.62 95 GLY A O 1
ATOM 698 N N . LEU A 1 96 ? -12.289 5.580 11.380 1.00 97.00 96 LEU A N 1
ATOM 699 C CA . LEU A 1 96 ? -11.423 4.879 12.331 1.00 97.00 96 LEU A CA 1
ATOM 700 C C . LEU A 1 96 ? -10.333 5.795 12.900 1.00 97.00 96 LEU A C 1
ATOM 702 O O . LEU A 1 96 ? -9.507 6.336 12.169 1.00 97.00 96 LEU A O 1
ATOM 706 N N . ALA A 1 97 ? -10.291 5.916 14.229 1.00 96.12 97 ALA A N 1
ATOM 707 C CA . ALA A 1 97 ? -9.288 6.706 14.941 1.00 96.12 97 ALA A CA 1
ATOM 708 C C . ALA A 1 97 ? -8.007 5.889 15.175 1.00 96.12 97 ALA A C 1
ATOM 710 O O . ALA A 1 97 ? -7.910 5.106 16.122 1.00 96.12 97 ALA A O 1
ATOM 711 N N . VAL A 1 98 ? -7.027 6.059 14.291 1.00 96.81 98 VAL A N 1
ATOM 712 C CA . VAL A 1 98 ? -5.741 5.351 14.350 1.00 96.81 98 VAL A CA 1
ATOM 713 C C . VAL A 1 98 ? -4.747 6.128 15.212 1.00 96.81 98 VAL A C 1
ATOM 715 O O . VAL A 1 98 ? -4.581 7.334 15.055 1.00 96.81 98 VAL A O 1
ATOM 718 N N . ASP A 1 99 ? -4.054 5.431 16.108 1.00 95.75 99 ASP A N 1
ATOM 719 C CA . ASP A 1 99 ? -2.940 6.008 16.860 1.00 95.75 99 ASP A CA 1
ATOM 720 C C . ASP A 1 99 ? -1.695 6.113 15.963 1.00 95.75 99 ASP A C 1
ATOM 722 O O . ASP A 1 99 ? -1.176 5.106 15.473 1.00 95.75 99 ASP A O 1
ATOM 726 N N . VAL A 1 100 ? -1.217 7.343 15.759 1.00 95.56 100 VAL A N 1
ATOM 727 C CA . VAL A 1 100 ? -0.073 7.670 14.896 1.00 95.56 100 VAL A CA 1
ATOM 728 C C . VAL A 1 100 ? 1.218 6.965 15.327 1.00 95.56 100 VAL A C 1
ATOM 730 O O . VAL A 1 100 ? 2.039 6.595 14.480 1.00 95.56 100 VAL A O 1
ATOM 733 N N . GLU A 1 101 ? 1.380 6.710 16.628 1.00 95.19 101 GLU A N 1
ATOM 734 C CA . GLU A 1 101 ? 2.558 6.038 17.184 1.00 95.19 101 GLU A CA 1
ATOM 735 C C . GLU A 1 101 ? 2.573 4.540 16.859 1.00 95.19 101 GLU A C 1
ATOM 737 O O . GLU A 1 101 ? 3.621 3.898 16.905 1.00 95.19 101 GLU A O 1
ATOM 742 N N . ARG A 1 102 ? 1.425 3.976 16.462 1.00 96.94 102 ARG A N 1
ATOM 743 C CA . ARG A 1 102 ? 1.291 2.563 16.075 1.00 96.94 102 ARG A CA 1
ATOM 744 C C . ARG A 1 102 ? 1.509 2.323 14.581 1.00 96.94 102 ARG A C 1
ATOM 746 O O . ARG A 1 102 ? 1.429 1.177 14.145 1.00 96.94 102 ARG A O 1
ATOM 753 N N . LEU A 1 103 ? 1.778 3.374 13.799 1.00 98.19 103 LEU A N 1
ATOM 754 C CA . LEU A 1 103 ? 2.078 3.255 12.373 1.00 98.19 103 LEU A CA 1
ATOM 755 C C . LEU A 1 103 ? 3.509 2.759 12.138 1.00 98.19 103 LEU A C 1
ATOM 757 O O . LEU A 1 103 ? 4.486 3.453 12.453 1.00 98.19 103 LEU A O 1
ATOM 761 N N . VAL A 1 104 ? 3.616 1.605 11.482 1.00 98.38 104 VAL A N 1
ATOM 762 C CA . VAL A 1 104 ? 4.875 0.998 11.038 1.00 98.38 104 VAL A CA 1
ATOM 763 C C . VAL A 1 104 ? 5.069 1.264 9.540 1.00 98.38 104 VAL A C 1
ATOM 765 O O . VAL A 1 104 ? 4.224 0.848 8.745 1.00 98.38 104 VAL A O 1
ATOM 768 N N . PRO A 1 105 ? 6.149 1.948 9.114 1.00 98.25 105 PRO A N 1
ATOM 769 C CA . PRO A 1 105 ? 6.462 2.121 7.695 1.00 98.25 105 PRO A CA 1
ATOM 770 C C . PRO A 1 105 ? 6.588 0.774 6.970 1.00 98.25 105 PRO A C 1
ATOM 772 O O . PRO A 1 105 ? 7.292 -0.117 7.433 1.00 98.25 105 PRO A O 1
ATOM 775 N N . PHE A 1 106 ? 5.920 0.626 5.826 1.00 98.44 106 PHE A N 1
ATOM 776 C CA . PHE A 1 106 ? 5.823 -0.653 5.115 1.00 98.44 106 PHE A CA 1
ATOM 777 C C . PHE A 1 106 ? 6.458 -0.618 3.721 1.00 98.44 106 PHE A C 1
ATOM 779 O O . PHE A 1 106 ? 7.215 -1.517 3.354 1.00 98.44 106 PHE A O 1
ATOM 786 N N . SER A 1 107 ? 6.148 0.414 2.933 1.00 98.25 107 SER A N 1
ATOM 787 C CA . SER A 1 107 ? 6.744 0.665 1.613 1.00 98.25 107 SER A CA 1
ATOM 788 C C . SER A 1 107 ? 6.506 2.112 1.181 1.00 98.25 107 SER A C 1
ATOM 790 O O . SER A 1 107 ? 5.644 2.792 1.737 1.00 98.25 107 SER A O 1
ATOM 792 N N . HIS A 1 108 ? 7.244 2.577 0.177 1.00 97.81 108 HIS A N 1
ATOM 793 C CA . HIS A 1 108 ? 7.037 3.883 -0.440 1.00 97.81 108 HIS A CA 1
ATOM 794 C C . HIS A 1 108 ? 6.965 3.743 -1.961 1.00 97.81 108 HIS A C 1
ATOM 796 O O . HIS A 1 108 ? 7.831 3.114 -2.563 1.00 97.81 108 HIS A O 1
ATOM 802 N N . TRP A 1 109 ? 5.949 4.323 -2.598 1.00 97.00 109 TRP A N 1
ATOM 803 C CA . TRP A 1 109 ? 5.662 4.115 -4.019 1.00 97.00 109 TRP A CA 1
ATOM 804 C C . TRP A 1 109 ? 5.671 5.423 -4.797 1.00 97.00 109 TRP A C 1
ATOM 806 O O . TRP A 1 109 ? 4.910 6.332 -4.487 1.00 97.00 109 TRP A O 1
ATOM 816 N N . THR A 1 110 ? 6.460 5.480 -5.867 1.00 94.56 110 THR A N 1
ATOM 817 C CA . THR A 1 110 ? 6.502 6.601 -6.808 1.00 94.56 110 THR A CA 1
ATOM 818 C C . THR A 1 110 ? 6.095 6.110 -8.205 1.00 94.56 110 THR A C 1
ATOM 820 O O . THR A 1 110 ? 6.799 5.284 -8.796 1.00 94.56 110 THR A O 1
ATOM 823 N N . PRO A 1 111 ? 4.972 6.599 -8.765 1.00 90.12 111 PRO A N 1
ATOM 824 C CA . PRO A 1 111 ? 4.540 6.285 -10.126 1.00 90.12 111 PRO A CA 1
ATOM 825 C C . PRO A 1 111 ? 5.562 6.716 -11.196 1.00 90.12 111 PRO A C 1
ATOM 827 O O . PRO A 1 111 ? 6.373 7.623 -10.948 1.00 90.12 111 PRO A O 1
ATOM 830 N N . PRO A 1 112 ? 5.500 6.137 -12.414 1.00 86.00 112 PRO A N 1
ATOM 831 C CA . PRO A 1 112 ? 6.401 6.512 -13.498 1.00 86.00 112 PRO A CA 1
ATOM 832 C C . PRO A 1 112 ? 6.291 8.010 -13.840 1.00 86.00 112 PRO A C 1
ATOM 834 O O . PRO A 1 112 ? 5.231 8.613 -13.638 1.00 86.00 112 PRO A O 1
ATOM 837 N N . PRO A 1 113 ? 7.352 8.624 -14.400 1.00 78.25 113 PRO A N 1
ATOM 838 C CA . PRO A 1 113 ? 7.355 10.026 -14.833 1.00 78.25 113 PRO A CA 1
ATOM 839 C C . PRO A 1 113 ? 6.189 10.421 -15.746 1.00 78.25 113 PRO A C 1
ATOM 841 O O . PRO A 1 113 ? 5.704 11.543 -15.672 1.00 78.25 113 PRO A O 1
ATOM 844 N N . VAL A 1 114 ? 5.716 9.487 -16.576 1.00 75.75 114 VAL A N 1
ATOM 845 C CA . VAL A 1 114 ? 4.652 9.713 -17.570 1.00 75.75 114 VAL A CA 1
ATOM 846 C C . VAL A 1 114 ? 3.230 9.645 -16.999 1.00 75.75 114 VAL A C 1
ATOM 848 O O . VAL A 1 114 ? 2.263 9.848 -17.733 1.00 75.75 114 VAL A O 1
ATOM 851 N N . ALA A 1 115 ? 3.060 9.319 -15.714 1.00 75.94 115 ALA A N 1
ATOM 852 C CA . ALA A 1 115 ? 1.731 9.225 -15.120 1.00 75.94 115 ALA A CA 1
ATOM 853 C C . ALA A 1 115 ? 1.085 10.615 -14.973 1.00 75.94 115 ALA A C 1
ATOM 855 O O . ALA A 1 115 ? 1.686 11.539 -14.436 1.00 75.94 115 ALA A O 1
ATOM 856 N N . ILE A 1 116 ? -0.181 10.738 -15.391 1.00 71.31 116 ILE A N 1
ATOM 857 C CA . ILE A 1 116 ? -0.962 11.993 -15.344 1.00 71.31 116 ILE A CA 1
ATOM 858 C C . ILE A 1 116 ? -1.120 12.518 -13.906 1.00 71.31 116 ILE A C 1
ATOM 860 O O . ILE A 1 116 ? -1.147 13.725 -13.680 1.00 71.31 116 ILE A O 1
ATOM 864 N N . LYS A 1 117 ? -1.230 11.613 -12.926 1.00 77.81 117 LYS A N 1
ATOM 865 C CA . LYS A 1 117 ? -1.203 11.924 -11.493 1.00 77.81 117 LYS A CA 1
ATOM 866 C C . LYS A 1 117 ? -0.095 11.110 -10.839 1.00 77.81 117 LYS A C 1
ATOM 868 O O . LYS A 1 117 ? -0.127 9.881 -10.884 1.00 77.81 117 LYS A O 1
ATOM 873 N N . ARG A 1 118 ? 0.875 11.795 -10.239 1.00 87.38 118 ARG A N 1
ATOM 874 C CA . ARG A 1 118 ? 2.036 11.181 -9.591 1.00 87.38 118 ARG A CA 1
ATOM 875 C C . ARG A 1 118 ? 1.915 11.402 -8.095 1.00 87.38 118 ARG A C 1
ATOM 877 O O . ARG A 1 118 ? 2.167 12.508 -7.643 1.00 87.38 118 ARG A O 1
ATOM 884 N N . TYR A 1 119 ? 1.507 10.380 -7.350 1.00 91.00 119 TYR A N 1
ATOM 885 C CA . TYR A 1 119 ? 1.474 10.428 -5.889 1.00 91.00 119 TYR A CA 1
ATOM 886 C C . TYR A 1 119 ? 2.630 9.605 -5.320 1.00 91.00 119 TYR A C 1
ATOM 888 O O . TYR A 1 119 ? 2.635 8.385 -5.474 1.00 91.00 119 TYR A O 1
ATOM 896 N N . ALA A 1 120 ? 3.607 10.261 -4.696 1.00 94.69 120 ALA A N 1
ATOM 897 C CA . ALA A 1 120 ? 4.662 9.600 -3.933 1.00 94.69 120 ALA A CA 1
ATOM 898 C C . ALA A 1 120 ? 4.077 9.187 -2.580 1.00 94.69 120 ALA A C 1
ATOM 900 O O . ALA A 1 120 ? 3.833 10.035 -1.724 1.00 94.69 120 ALA A O 1
ATOM 901 N N . THR A 1 121 ? 3.749 7.905 -2.444 1.00 97.38 121 THR A N 1
ATOM 902 C CA . THR A 1 121 ? 2.840 7.425 -1.401 1.00 97.38 121 THR A CA 1
ATOM 903 C C . THR A 1 121 ? 3.573 6.560 -0.390 1.00 97.38 121 THR A C 1
ATOM 905 O O . THR A 1 121 ? 4.083 5.493 -0.742 1.00 97.38 121 THR A O 1
ATOM 908 N N . TRP A 1 122 ? 3.582 6.985 0.871 1.00 98.44 122 TRP A N 1
ATOM 909 C CA . TRP A 1 122 ? 3.977 6.139 1.996 1.00 98.44 122 TRP A CA 1
ATOM 910 C C . TRP A 1 122 ? 2.852 5.178 2.370 1.00 98.44 122 TRP A C 1
ATOM 912 O O . TRP A 1 122 ? 1.710 5.591 2.528 1.00 98.44 122 TRP A O 1
ATOM 922 N N . PHE A 1 123 ? 3.180 3.905 2.554 1.00 98.75 123 PHE A N 1
ATOM 923 C CA . PHE A 1 123 ? 2.264 2.895 3.073 1.00 98.75 123 PHE A CA 1
ATOM 924 C C . PHE A 1 123 ? 2.697 2.530 4.488 1.00 98.75 123 PHE A C 1
ATOM 926 O O . PHE A 1 123 ? 3.874 2.236 4.721 1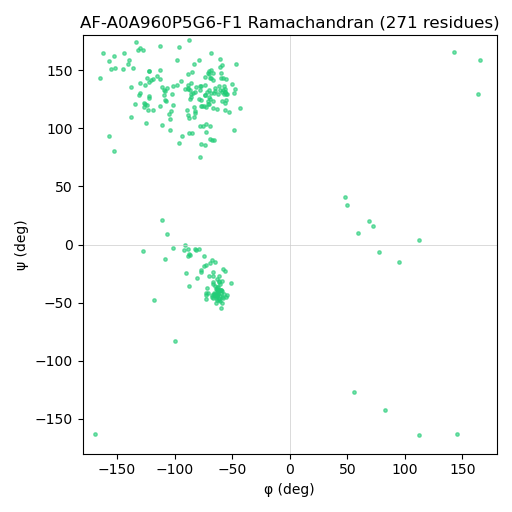.00 98.75 123 PHE A O 1
ATOM 933 N N . PHE A 1 124 ? 1.743 2.510 5.413 1.00 98.81 124 PHE A N 1
ATOM 934 C CA . PHE A 1 124 ? 1.956 2.157 6.812 1.00 98.81 124 PHE A CA 1
ATOM 935 C C . PHE A 1 124 ? 1.068 0.984 7.217 1.00 98.81 124 PHE A C 1
ATOM 937 O O . PHE A 1 124 ? -0.099 0.949 6.843 1.00 98.81 124 PHE A O 1
ATOM 944 N N . LEU A 1 125 ? 1.589 0.053 8.013 1.00 98.81 125 LEU A N 1
ATOM 945 C CA . LEU A 1 125 ? 0.768 -0.923 8.727 1.00 98.81 125 LEU A CA 1
ATOM 946 C C . LEU A 1 125 ? 0.344 -0.366 10.086 1.00 98.81 125 LEU A C 1
ATOM 948 O O . LEU A 1 125 ? 1.124 0.321 10.745 1.00 98.81 125 LEU A O 1
ATOM 952 N N . ALA A 1 126 ? -0.853 -0.735 10.535 1.00 98.62 126 ALA A N 1
ATOM 953 C CA . ALA A 1 126 ? -1.248 -0.611 11.934 1.00 98.62 126 ALA A CA 1
ATOM 954 C C . ALA A 1 126 ? -2.289 -1.675 12.318 1.00 98.62 126 ALA A C 1
ATOM 956 O O . ALA A 1 126 ? -3.089 -2.091 11.472 1.00 98.62 126 ALA A O 1
ATOM 957 N N . PRO A 1 127 ? -2.341 -2.091 13.598 1.00 98.50 127 PRO A N 1
ATOM 958 C CA . PRO A 1 127 ? -3.516 -2.768 14.127 1.00 98.50 127 PRO A CA 1
ATOM 959 C C . PRO A 1 127 ? -4.752 -1.886 13.942 1.00 98.50 127 PRO A C 1
ATOM 961 O O . PRO A 1 127 ? -4.713 -0.688 14.227 1.00 98.50 127 PRO A O 1
ATOM 964 N N . ALA A 1 128 ? -5.854 -2.489 13.515 1.00 97.81 128 ALA A N 1
ATOM 965 C CA . ALA A 1 128 ? -7.142 -1.828 13.455 1.00 97.81 128 ALA A CA 1
ATOM 966 C C . ALA A 1 128 ? -7.542 -1.328 14.856 1.00 97.81 128 ALA A C 1
ATOM 968 O O . ALA A 1 128 ? -7.454 -2.102 15.818 1.00 97.81 128 ALA A O 1
ATOM 969 N N . PRO A 1 129 ? -7.968 -0.062 15.001 1.00 96.19 129 PRO A N 1
ATOM 970 C CA . PRO A 1 129 ? -8.559 0.396 16.248 1.00 96.19 129 PRO A CA 1
ATOM 971 C C . PRO A 1 129 ? -9.925 -0.270 16.464 1.00 96.19 129 PRO A C 1
ATOM 973 O O . PRO A 1 129 ? -10.524 -0.827 15.542 1.00 96.19 129 PRO A O 1
ATOM 976 N N . GLU A 1 130 ? -10.434 -0.197 17.691 1.00 89.81 130 GLU A N 1
ATOM 977 C CA . GLU A 1 130 ? -11.830 -0.543 17.958 1.00 89.81 130 GLU A CA 1
ATOM 978 C C . GLU A 1 130 ? -12.760 0.469 17.271 1.00 89.81 130 GLU A C 1
ATOM 980 O O . GLU A 1 130 ? -12.475 1.667 17.247 1.00 89.81 130 GLU A O 1
ATOM 985 N N . GLY A 1 131 ? -13.882 -0.004 16.730 1.00 90.25 131 GLY A N 1
ATOM 986 C CA . GLY A 1 131 ? -14.881 0.845 16.084 1.00 90.25 131 GLY A CA 1
ATOM 987 C C . GLY A 1 131 ? -15.519 0.196 14.861 1.00 90.25 131 GLY A C 1
ATOM 988 O O . GLY A 1 131 ? -15.025 -0.801 14.329 1.00 90.25 131 GLY A O 1
ATOM 989 N N . ASP A 1 132 ? -16.630 0.781 14.423 1.00 92.31 132 ASP A N 1
ATOM 990 C CA . ASP A 1 132 ? -17.328 0.372 13.209 1.00 92.31 132 ASP A CA 1
ATOM 991 C C . ASP A 1 132 ? -16.812 1.162 12.007 1.00 92.31 132 ASP A C 1
ATOM 993 O O . ASP A 1 132 ? -16.709 2.390 12.046 1.00 92.31 132 ASP A O 1
ATOM 997 N N . VAL A 1 133 ? -16.538 0.457 10.909 1.00 95.62 133 VAL A N 1
ATOM 998 C CA . VAL A 1 133 ? -16.125 1.096 9.657 1.00 95.62 133 VAL A CA 1
ATOM 999 C C . VAL A 1 133 ? -17.318 1.828 9.052 1.00 95.62 133 VAL A C 1
ATOM 1001 O O . VAL A 1 133 ? -18.336 1.209 8.723 1.00 95.62 133 VAL A O 1
ATOM 1004 N N . THR A 1 134 ? -17.169 3.134 8.858 1.00 92.31 134 THR A N 1
ATOM 1005 C CA . THR A 1 134 ? -18.185 3.993 8.245 1.00 92.31 134 THR A CA 1
ATOM 1006 C C . THR A 1 134 ? -17.599 4.673 7.017 1.00 92.31 134 THR A C 1
ATOM 1008 O O . THR A 1 134 ? -16.551 5.297 7.108 1.00 92.31 134 THR A O 1
ATOM 1011 N N . VAL A 1 135 ? -18.284 4.555 5.879 1.00 90.19 135 VAL A N 1
ATOM 1012 C CA . VAL A 1 135 ? -17.893 5.182 4.606 1.00 90.19 135 VAL A CA 1
ATOM 1013 C C . VAL A 1 135 ? -18.903 6.260 4.220 1.00 90.19 135 VAL A C 1
ATOM 1015 O O . VAL A 1 135 ? -20.087 6.163 4.552 1.00 90.19 135 VAL A O 1
ATOM 1018 N N . ASP A 1 136 ? -18.445 7.289 3.513 1.00 79.44 136 ASP A N 1
ATOM 1019 C CA . ASP A 1 136 ? -19.235 8.479 3.171 1.00 79.44 136 ASP A CA 1
ATOM 1020 C C . ASP A 1 136 ? -20.284 8.255 2.059 1.00 79.44 136 ASP A C 1
ATOM 1022 O O . ASP A 1 136 ? -21.130 9.119 1.816 1.00 79.44 136 ASP A O 1
ATOM 1026 N N . MET A 1 137 ? -20.248 7.100 1.380 1.00 79.88 137 MET A N 1
ATOM 1027 C CA . MET A 1 137 ? -21.052 6.758 0.194 1.00 79.88 137 MET A CA 1
ATOM 1028 C C . MET A 1 137 ? -20.852 7.709 -1.004 1.00 79.88 137 MET A C 1
ATOM 1030 O O . MET A 1 137 ? -21.595 7.635 -1.991 1.00 79.88 137 MET A O 1
ATOM 1034 N N . GLY A 1 138 ? -19.858 8.593 -0.935 1.00 78.31 138 GLY A N 1
ATOM 1035 C CA . GLY A 1 138 ? -19.480 9.556 -1.958 1.00 78.31 138 GLY A CA 1
ATOM 1036 C C . GLY A 1 138 ? -18.286 9.042 -2.749 1.00 78.31 138 GLY A C 1
ATOM 1037 O O . GLY A 1 138 ? -18.450 8.476 -3.840 1.00 78.31 138 GLY A O 1
ATOM 1038 N N . GLU A 1 139 ? -17.090 9.247 -2.197 1.00 75.44 139 GLU A N 1
ATOM 1039 C CA . GLU A 1 139 ? -15.837 8.729 -2.756 1.00 75.44 139 GLU A CA 1
ATOM 1040 C C . GLU A 1 139 ? -15.724 7.215 -2.548 1.00 75.44 139 GLU A C 1
ATOM 1042 O O . GLU A 1 139 ? -15.383 6.483 -3.490 1.00 75.44 139 GLU A O 1
ATOM 1047 N N . ILE A 1 140 ? -16.099 6.732 -1.364 1.00 82.31 140 ILE A N 1
ATOM 1048 C CA . ILE A 1 140 ? -16.065 5.315 -1.013 1.00 82.31 140 ILE A CA 1
ATOM 1049 C C . ILE A 1 140 ? -17.491 4.782 -0.955 1.00 82.31 140 ILE A C 1
ATOM 1051 O O . ILE A 1 140 ? -18.339 5.304 -0.240 1.00 82.31 140 ILE A O 1
ATOM 1055 N N . HIS A 1 141 ? -17.774 3.732 -1.725 1.00 85.25 141 HIS A N 1
ATOM 1056 C CA . HIS A 1 141 ? -19.133 3.186 -1.834 1.00 85.25 141 HIS A CA 1
ATOM 1057 C C . HIS A 1 141 ? -19.325 1.839 -1.142 1.00 85.25 141 HIS A C 1
ATOM 1059 O O . HIS A 1 141 ? -20.458 1.374 -1.045 1.00 85.25 141 HIS A O 1
ATOM 1065 N N . ASP A 1 142 ? -18.232 1.189 -0.746 1.00 89.94 142 ASP A N 1
ATOM 1066 C CA . ASP A 1 142 ? -18.254 -0.121 -0.105 1.00 89.94 142 ASP A CA 1
ATOM 1067 C C . ASP A 1 142 ? -16.974 -0.330 0.712 1.00 89.94 142 ASP A C 1
ATOM 1069 O O . ASP A 1 142 ? -15.945 0.297 0.437 1.00 89.94 142 ASP A O 1
ATOM 1073 N N . HIS A 1 143 ? -17.023 -1.231 1.687 1.00 95.19 143 HIS A N 1
ATOM 1074 C CA . HIS A 1 143 ? -15.863 -1.651 2.468 1.00 95.19 143 HIS A CA 1
ATOM 1075 C C . HIS A 1 143 ? -15.897 -3.155 2.720 1.00 95.19 143 HIS A C 1
ATOM 1077 O O . HIS A 1 143 ? -16.938 -3.804 2.641 1.00 95.19 143 HIS A O 1
ATOM 1083 N N . GLN A 1 144 ? -14.739 -3.732 3.018 1.00 96.06 144 GLN A N 1
ATOM 1084 C CA . GLN A 1 144 ? -14.677 -5.081 3.558 1.00 96.06 144 GLN A CA 1
ATOM 1085 C C . GLN A 1 144 ? -13.400 -5.302 4.353 1.00 96.06 144 GLN A C 1
ATOM 1087 O O . GLN A 1 144 ? -12.336 -4.782 4.025 1.00 96.06 144 GLN A O 1
ATOM 1092 N N . TRP A 1 145 ? -13.489 -6.187 5.336 1.00 98.00 145 TRP A N 1
ATOM 1093 C CA . TRP A 1 145 ? -12.316 -6.873 5.852 1.00 98.00 145 TRP A CA 1
ATOM 1094 C C . TRP A 1 145 ? -12.016 -8.054 4.935 1.00 98.00 145 TRP A C 1
ATOM 1096 O O . TRP A 1 145 ? -12.835 -8.959 4.780 1.00 98.00 145 TRP A O 1
ATOM 1106 N N . ALA A 1 146 ? -10.876 -8.005 4.253 1.00 97.81 146 ALA A N 1
ATOM 1107 C CA . ALA A 1 146 ? -10.462 -9.014 3.293 1.00 97.81 146 ALA A CA 1
ATOM 1108 C C . ALA A 1 146 ? -9.263 -9.795 3.823 1.00 97.81 146 ALA A C 1
ATOM 1110 O O . ALA A 1 146 ? -8.277 -9.214 4.274 1.00 97.81 146 ALA A O 1
ATOM 1111 N N . ARG A 1 147 ? -9.297 -11.119 3.677 1.00 98.44 147 ARG A N 1
ATOM 1112 C CA . ARG A 1 147 ? -8.078 -11.926 3.778 1.00 98.44 147 ARG A CA 1
ATOM 1113 C C . ARG A 1 147 ? -7.191 -11.605 2.568 1.00 98.44 147 ARG A C 1
ATOM 1115 O O . ARG A 1 147 ? -7.705 -11.680 1.447 1.00 98.44 147 ARG A O 1
ATOM 1122 N N . PRO A 1 148 ? -5.889 -11.301 2.732 1.00 98.50 148 PRO A N 1
ATOM 1123 C CA . PRO A 1 148 ? -5.045 -10.890 1.609 1.00 98.50 148 PRO A CA 1
ATOM 1124 C C . PRO A 1 148 ? -5.029 -11.894 0.449 1.00 98.50 148 PRO A C 1
ATOM 1126 O O . PRO A 1 148 ? -5.255 -11.521 -0.701 1.00 98.50 148 PRO A O 1
ATOM 1129 N N . ALA A 1 149 ? -4.885 -13.187 0.759 1.00 97.81 149 ALA A N 1
ATOM 1130 C CA . ALA A 1 149 ? -4.929 -14.259 -0.236 1.00 97.81 149 ALA A CA 1
ATOM 1131 C C . ALA A 1 149 ? -6.274 -14.339 -0.984 1.00 97.81 149 ALA A C 1
ATOM 1133 O O . ALA A 1 149 ? -6.307 -14.692 -2.159 1.00 97.81 149 ALA A O 1
ATOM 1134 N N . GLU A 1 150 ? -7.388 -13.997 -0.332 1.00 97.94 150 GLU A N 1
ATOM 1135 C CA . GLU A 1 150 ? -8.703 -13.996 -0.978 1.00 97.94 150 GLU A CA 1
ATOM 1136 C C . GLU A 1 150 ? -8.866 -12.833 -1.950 1.00 97.94 150 GLU A C 1
ATOM 1138 O O . GLU A 1 150 ? -9.346 -13.026 -3.064 1.00 97.94 150 GLU A O 1
ATOM 1143 N N . ALA A 1 151 ? -8.428 -11.634 -1.564 1.00 97.69 151 ALA A N 1
ATOM 1144 C CA . ALA A 1 151 ? -8.456 -10.480 -2.456 1.00 97.69 151 ALA A CA 1
ATOM 1145 C C . ALA A 1 151 ? -7.628 -10.735 -3.731 1.00 97.69 151 ALA A C 1
ATOM 1147 O O . ALA A 1 151 ? -8.083 -10.424 -4.830 1.00 97.69 151 ALA A O 1
ATOM 1148 N N . LEU A 1 152 ? -6.463 -11.380 -3.605 1.00 97.94 152 LEU A N 1
ATOM 1149 C CA . LEU A 1 152 ? -5.650 -11.789 -4.756 1.00 97.94 152 LEU A CA 1
ATOM 1150 C C . LEU A 1 152 ? -6.396 -12.783 -5.660 1.00 97.94 152 LEU A C 1
ATOM 1152 O O . LEU A 1 152 ? -6.487 -12.553 -6.862 1.00 97.94 152 LEU A O 1
ATOM 1156 N N . ARG A 1 153 ? -7.018 -13.828 -5.094 1.00 97.19 153 ARG A N 1
ATOM 1157 C CA . ARG A 1 153 ? -7.808 -14.798 -5.878 1.00 97.19 153 ARG A CA 1
ATOM 1158 C C . ARG A 1 153 ? -8.976 -14.153 -6.623 1.00 97.19 153 ARG A C 1
ATOM 1160 O O . ARG A 1 153 ? -9.210 -14.476 -7.783 1.00 97.19 153 ARG A O 1
ATOM 1167 N N . ARG A 1 154 ? -9.696 -13.231 -5.979 1.00 96.69 154 ARG A N 1
ATOM 1168 C CA . ARG A 1 154 ? -10.810 -12.499 -6.604 1.00 96.69 154 ARG A CA 1
ATOM 1169 C C . ARG A 1 154 ? -10.336 -11.607 -7.748 1.00 96.69 154 ARG A C 1
ATOM 1171 O O . ARG A 1 154 ? -11.027 -11.495 -8.757 1.00 96.69 154 ARG A O 1
ATOM 1178 N N . ARG A 1 155 ? -9.148 -11.006 -7.622 1.00 96.19 155 ARG A N 1
ATOM 1179 C CA . ARG A 1 155 ? -8.512 -10.269 -8.721 1.00 96.19 155 ARG A CA 1
ATOM 1180 C C . ARG A 1 155 ? -8.168 -11.192 -9.881 1.00 96.19 155 ARG A C 1
ATOM 1182 O O . ARG A 1 155 ? -8.466 -10.861 -11.022 1.00 96.19 155 ARG A O 1
ATOM 1189 N N . ASP A 1 156 ? -7.573 -12.346 -9.600 1.00 95.56 156 ASP A N 1
ATOM 1190 C CA . ASP A 1 156 ? -7.196 -13.319 -10.632 1.00 95.56 156 ASP A CA 1
ATOM 1191 C C . ASP A 1 156 ? -8.424 -13.876 -11.372 1.00 95.56 156 ASP A C 1
ATOM 1193 O O . ASP A 1 156 ? -8.348 -14.180 -12.561 1.00 95.56 156 ASP A O 1
ATOM 1197 N N . ALA A 1 157 ? -9.570 -13.947 -10.687 1.00 95.12 157 ALA A N 1
ATOM 1198 C CA . ALA A 1 157 ? -10.873 -14.284 -11.259 1.00 95.12 157 ALA A CA 1
ATOM 11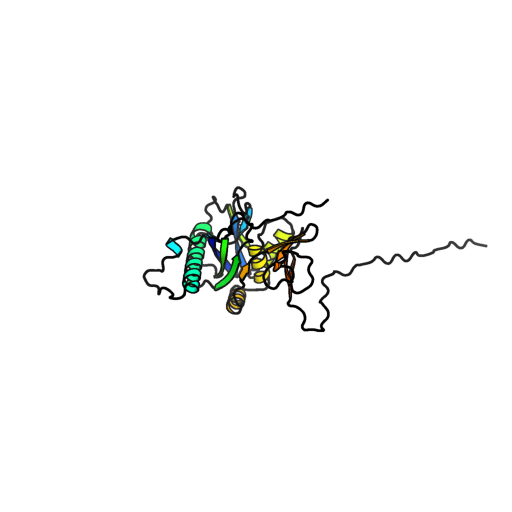99 C C . ALA A 1 157 ? -11.563 -13.117 -12.003 1.00 95.12 157 ALA A C 1
ATOM 1201 O O . ALA A 1 157 ? -12.636 -13.312 -12.573 1.00 95.12 157 ALA A O 1
ATOM 1202 N N . GLY A 1 158 ? -10.981 -11.912 -12.006 1.00 92.75 158 GLY A N 1
ATOM 1203 C CA . GLY A 1 158 ? -11.555 -10.718 -12.640 1.00 92.75 158 GLY A CA 1
ATOM 1204 C C . GLY A 1 158 ? -12.758 -10.119 -11.900 1.00 92.75 158 GLY A C 1
ATOM 1205 O O . GLY A 1 158 ? -13.507 -9.332 -12.474 1.00 92.75 158 GLY A O 1
ATOM 1206 N N . GLU A 1 159 ? -12.978 -10.489 -10.636 1.00 93.38 159 GLU A N 1
ATOM 1207 C CA . GLU A 1 159 ? -14.094 -9.981 -9.827 1.00 93.38 159 GLU A CA 1
ATOM 1208 C C . GLU A 1 159 ? -13.812 -8.596 -9.237 1.00 93.38 159 GLU A C 1
ATOM 1210 O O . GLU A 1 159 ? -14.738 -7.825 -8.967 1.00 93.38 159 GLU A O 1
ATOM 1215 N N . ILE A 1 160 ? -12.534 -8.298 -8.992 1.00 94.00 160 ILE A N 1
ATOM 1216 C CA . ILE A 1 160 ? -12.073 -7.022 -8.452 1.00 94.00 160 ILE A CA 1
ATOM 1217 C C . ILE A 1 160 ? -10.837 -6.526 -9.193 1.00 94.00 160 ILE A C 1
ATOM 1219 O O . ILE A 1 160 ? -10.015 -7.313 -9.654 1.00 94.00 160 ILE A O 1
ATOM 1223 N N . GLU A 1 161 ? -10.675 -5.207 -9.228 1.00 92.75 161 GLU A N 1
ATOM 1224 C CA . GLU A 1 161 ? -9.484 -4.558 -9.768 1.00 92.75 161 GLU A CA 1
ATOM 1225 C C . GLU A 1 161 ? -8.556 -4.110 -8.639 1.00 92.75 161 GLU A C 1
ATOM 1227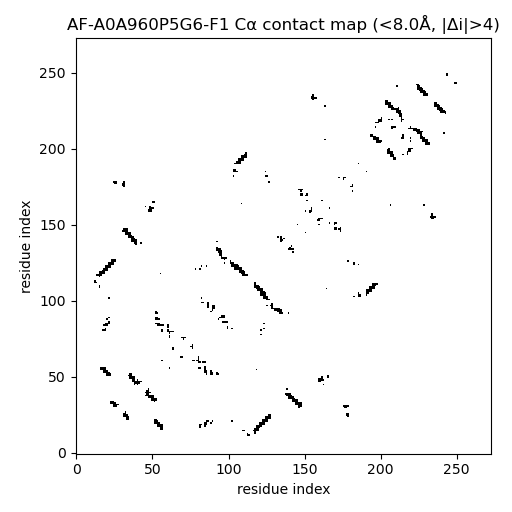 O O . GLU A 1 161 ? -9.004 -3.537 -7.637 1.00 92.75 161 GLU A O 1
ATOM 1232 N N . LEU A 1 162 ? -7.256 -4.348 -8.823 1.00 94.94 162 LEU A N 1
ATOM 1233 C CA . LEU A 1 162 ? -6.195 -3.965 -7.894 1.00 94.94 162 LEU A CA 1
ATOM 1234 C C . LEU A 1 162 ? -5.080 -3.241 -8.644 1.00 94.94 162 LEU A C 1
ATOM 1236 O O . LEU A 1 162 ? -4.651 -3.664 -9.716 1.00 94.94 162 LEU A O 1
ATOM 1240 N N . SER A 1 163 ? -4.562 -2.178 -8.034 1.00 93.56 163 SER A N 1
ATOM 1241 C CA . SER A 1 163 ? -3.352 -1.512 -8.519 1.00 93.56 163 SER A CA 1
ATOM 1242 C C . SER A 1 163 ? -2.085 -2.292 -8.115 1.00 93.56 163 SER A C 1
ATOM 1244 O O . SER A 1 163 ? -2.131 -3.039 -7.133 1.00 93.56 163 SER A O 1
ATOM 1246 N N . PRO A 1 164 ? -0.934 -2.115 -8.798 1.00 95.00 164 PRO A N 1
ATOM 1247 C CA . PRO A 1 164 ? 0.317 -2.790 -8.431 1.00 95.00 164 PRO A CA 1
ATOM 1248 C C . PRO A 1 164 ? 0.761 -2.589 -6.972 1.00 95.00 164 PRO A C 1
ATOM 1250 O O . PRO A 1 164 ? 1.096 -3.594 -6.342 1.00 95.00 164 PRO A O 1
ATOM 1253 N N . PRO A 1 165 ? 0.704 -1.370 -6.385 1.00 96.38 165 PRO A N 1
ATOM 1254 C CA . PRO A 1 165 ? 0.989 -1.188 -4.960 1.00 96.38 165 PRO A CA 1
ATOM 1255 C C . PRO A 1 165 ? 0.065 -2.012 -4.055 1.00 96.38 165 PRO A C 1
ATOM 1257 O O . PRO A 1 165 ? 0.529 -2.686 -3.134 1.00 96.38 165 PRO A O 1
ATOM 1260 N N . THR A 1 166 ? -1.243 -2.014 -4.342 1.00 97.44 166 THR A N 1
ATOM 1261 C CA . THR A 1 166 ? -2.235 -2.791 -3.581 1.00 97.44 166 THR A CA 1
ATOM 1262 C C . THR A 1 166 ? -1.977 -4.291 -3.701 1.00 97.44 166 THR A C 1
ATOM 1264 O O . THR A 1 166 ? -1.917 -4.984 -2.690 1.00 97.44 166 THR A O 1
ATOM 1267 N N . TRP A 1 167 ? -1.763 -4.797 -4.918 1.00 98.06 167 TRP A N 1
ATOM 1268 C CA . TRP A 1 167 ? -1.485 -6.212 -5.164 1.00 98.06 167 TRP A CA 1
ATOM 1269 C C . TRP A 1 167 ? -0.201 -6.663 -4.456 1.00 98.06 167 TRP A C 1
ATOM 1271 O O . TRP A 1 167 ? -0.220 -7.665 -3.746 1.00 98.06 167 TRP A O 1
ATOM 1281 N N . ARG A 1 168 ? 0.899 -5.898 -4.568 1.00 98.19 168 ARG A N 1
ATOM 1282 C CA . ARG A 1 168 ? 2.182 -6.233 -3.918 1.00 98.19 168 ARG A CA 1
ATOM 1283 C C . ARG A 1 168 ? 2.060 -6.237 -2.394 1.00 98.19 168 ARG A C 1
ATOM 1285 O O . ARG A 1 168 ? 2.671 -7.074 -1.734 1.00 98.19 168 ARG A O 1
ATOM 1292 N N . THR A 1 169 ? 1.256 -5.324 -1.853 1.00 98.50 169 THR A N 1
ATOM 1293 C CA . THR A 1 169 ? 0.953 -5.256 -0.420 1.00 98.50 169 THR A CA 1
ATOM 1294 C C . THR A 1 169 ? 0.204 -6.503 0.039 1.00 98.50 169 THR A C 1
ATOM 1296 O O . THR A 1 169 ? 0.628 -7.153 0.992 1.00 98.50 169 THR A O 1
ATOM 1299 N N . LEU A 1 170 ? -0.872 -6.876 -0.660 1.00 98.62 170 LEU A N 1
ATOM 1300 C CA . LEU A 1 170 ? -1.663 -8.065 -0.338 1.00 98.62 170 LEU A CA 1
ATOM 1301 C C . LEU A 1 170 ? -0.853 -9.355 -0.500 1.00 98.62 170 LEU A C 1
ATOM 1303 O O . LEU A 1 170 ? -0.986 -10.252 0.326 1.00 98.62 170 LEU A O 1
ATOM 1307 N N . GLU A 1 171 ? 0.009 -9.447 -1.517 1.00 98.25 171 GLU A N 1
ATOM 1308 C CA . GLU A 1 171 ? 0.903 -10.597 -1.687 1.00 98.25 171 GLU A CA 1
ATOM 1309 C C . GLU A 1 171 ? 1.831 -10.747 -0.485 1.00 98.25 171 GLU A C 1
ATOM 1311 O O . GLU A 1 171 ? 1.875 -11.826 0.105 1.00 98.25 171 GLU A O 1
ATOM 1316 N N . ARG A 1 172 ? 2.487 -9.664 -0.047 1.00 97.50 172 ARG A N 1
ATOM 1317 C CA . ARG A 1 172 ? 3.400 -9.736 1.098 1.00 97.50 172 ARG A CA 1
ATOM 1318 C C . ARG A 1 172 ? 2.651 -10.130 2.371 1.00 97.50 172 ARG A C 1
ATOM 1320 O O . ARG A 1 172 ? 3.107 -11.012 3.091 1.00 97.50 172 ARG A O 1
ATOM 1327 N N . LEU A 1 173 ? 1.484 -9.530 2.611 1.00 98.56 173 LEU A N 1
ATOM 1328 C CA . LEU A 1 173 ? 0.648 -9.845 3.774 1.00 98.56 173 LEU A CA 1
ATOM 1329 C C . LEU A 1 173 ? 0.063 -11.257 3.737 1.00 98.56 173 LEU A C 1
ATOM 1331 O O . LEU A 1 173 ? -0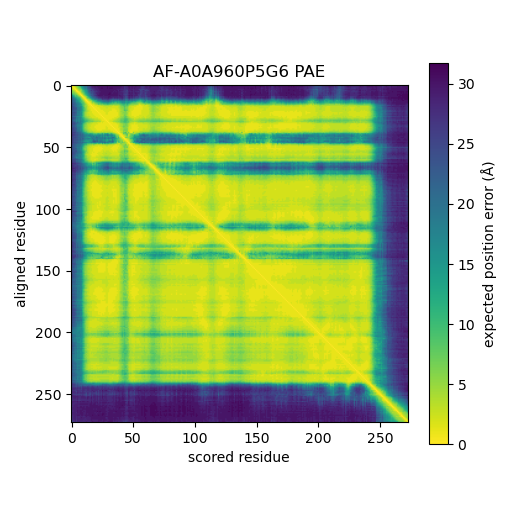.241 -11.809 4.789 1.00 98.56 173 LEU A O 1
ATOM 1335 N N . SER A 1 174 ? -0.076 -11.871 2.558 1.00 98.06 174 SER A N 1
ATOM 1336 C CA . SER A 1 174 ? -0.567 -13.249 2.441 1.00 98.06 174 SER A CA 1
ATOM 1337 C C . SER A 1 174 ? 0.374 -14.288 3.064 1.00 98.06 174 SER A C 1
ATOM 1339 O O . SER A 1 174 ? -0.048 -15.416 3.317 1.00 98.06 174 SER A O 1
ATOM 1341 N N . HIS A 1 175 ? 1.624 -13.907 3.354 1.00 97.12 175 HIS A N 1
ATOM 1342 C CA . HIS A 1 175 ? 2.603 -14.741 4.049 1.00 97.12 175 HIS A CA 1
ATOM 1343 C C . HIS A 1 175 ? 2.541 -14.623 5.582 1.00 97.12 175 HIS A C 1
ATOM 1345 O O . HIS A 1 175 ? 3.201 -15.399 6.274 1.00 97.12 175 HIS A O 1
ATOM 1351 N N . SER A 1 176 ? 1.758 -13.687 6.124 1.00 98.12 176 SER A N 1
ATOM 1352 C CA . SER A 1 176 ? 1.594 -13.480 7.567 1.00 98.12 176 SER A CA 1
ATOM 1353 C C . SER A 1 176 ? 0.321 -14.158 8.076 1.00 98.12 176 SER A C 1
ATOM 1355 O O . SER A 1 176 ? -0.734 -14.075 7.446 1.00 98.12 176 SER A O 1
ATOM 1357 N N . ALA A 1 177 ? 0.400 -14.823 9.233 1.00 97.44 177 ALA A N 1
ATOM 1358 C CA . ALA A 1 177 ? -0.757 -15.491 9.831 1.00 97.44 177 ALA A CA 1
ATOM 1359 C C . ALA A 1 177 ? -1.577 -14.552 10.727 1.00 97.44 177 ALA A C 1
ATOM 1361 O O . ALA A 1 177 ? -2.805 -14.660 10.753 1.00 97.44 177 ALA A O 1
ATOM 1362 N N . THR A 1 178 ? -0.901 -13.640 11.431 1.00 98.69 178 THR A N 1
ATOM 1363 C CA . THR A 1 178 ? -1.504 -12.716 12.402 1.00 98.69 178 THR A CA 1
ATOM 1364 C C . THR A 1 178 ? -1.048 -11.270 12.207 1.00 98.69 178 THR A C 1
ATOM 1366 O O . THR A 1 178 ? -0.072 -10.996 11.502 1.00 98.69 178 THR A O 1
ATOM 1369 N N . VAL A 1 179 ? -1.732 -10.331 12.868 1.00 98.69 179 VAL A N 1
ATOM 1370 C CA . VAL A 1 179 ? -1.340 -8.911 12.923 1.00 98.69 179 VAL A CA 1
ATOM 1371 C C . VAL A 1 179 ? 0.073 -8.767 13.479 1.00 98.69 179 VAL A C 1
ATOM 1373 O O . VAL A 1 179 ? 0.872 -8.001 12.944 1.00 98.69 179 VAL A O 1
ATOM 1376 N N . ALA A 1 180 ? 0.393 -9.520 14.534 1.00 98.62 180 ALA A N 1
ATOM 1377 C CA . ALA A 1 180 ? 1.708 -9.486 15.160 1.00 98.62 180 ALA A CA 1
ATOM 1378 C C . ALA A 1 180 ? 2.811 -9.932 14.186 1.00 98.62 180 ALA A C 1
ATOM 1380 O O . ALA A 1 180 ? 3.844 -9.272 14.106 1.00 98.62 180 ALA A O 1
ATOM 1381 N N . ASP A 1 181 ? 2.572 -10.992 13.405 1.00 98.31 181 ASP A N 1
ATOM 1382 C CA . ASP A 1 181 ? 3.534 -11.470 12.404 1.00 98.31 181 ASP A CA 1
ATOM 1383 C C . ASP A 1 181 ? 3.769 -10.429 11.303 1.00 98.31 181 ASP A C 1
ATOM 1385 O O . ASP A 1 181 ? 4.907 -10.193 10.906 1.00 98.31 181 ASP A O 1
ATOM 1389 N N . ALA A 1 182 ? 2.698 -9.791 10.817 1.00 98.62 182 ALA A N 1
ATOM 1390 C CA . ALA A 1 182 ? 2.785 -8.780 9.765 1.00 98.62 182 ALA A CA 1
ATOM 1391 C C . ALA A 1 182 ? 3.541 -7.522 10.222 1.00 98.62 182 ALA A C 1
ATOM 1393 O O . ALA A 1 182 ? 4.363 -6.988 9.477 1.00 98.62 182 ALA A O 1
ATOM 1394 N N . LEU A 1 183 ? 3.290 -7.058 11.450 1.00 98.62 183 LEU A N 1
ATOM 1395 C CA . LEU A 1 183 ? 4.007 -5.915 12.021 1.00 98.62 183 LEU A CA 1
ATOM 1396 C C . LEU A 1 183 ? 5.479 -6.250 12.269 1.00 98.62 183 LEU A C 1
ATOM 1398 O O . LEU A 1 183 ? 6.342 -5.464 11.890 1.00 98.62 183 LEU A O 1
ATOM 1402 N N . ALA A 1 184 ? 5.774 -7.432 12.817 1.00 98.38 184 ALA A N 1
ATOM 1403 C CA . ALA A 1 184 ? 7.149 -7.873 13.034 1.00 98.38 184 ALA A CA 1
ATOM 1404 C C . ALA A 1 184 ? 7.932 -8.012 11.714 1.00 98.38 184 ALA A C 1
ATOM 1406 O O . ALA A 1 184 ? 9.093 -7.609 11.649 1.00 98.38 184 ALA A O 1
ATOM 1407 N N . ASP A 1 185 ? 7.307 -8.535 10.651 1.00 97.69 185 ASP A N 1
ATOM 1408 C CA . ASP A 1 185 ? 7.910 -8.591 9.310 1.00 97.69 185 ASP A CA 1
ATOM 1409 C C . ASP A 1 185 ? 8.205 -7.188 8.755 1.00 97.69 185 ASP A C 1
ATOM 1411 O O . ASP A 1 185 ? 9.263 -6.953 8.168 1.00 97.69 185 ASP A O 1
ATOM 1415 N N . ALA A 1 186 ? 7.293 -6.235 8.957 1.00 97.62 186 ALA A N 1
ATOM 1416 C CA . ALA A 1 186 ? 7.482 -4.857 8.517 1.00 97.62 186 ALA A CA 1
ATOM 1417 C C . ALA A 1 186 ? 8.598 -4.136 9.289 1.00 97.62 186 ALA A C 1
ATOM 1419 O O . ALA A 1 186 ? 9.443 -3.506 8.661 1.00 97.62 186 ALA A O 1
ATOM 1420 N N . GLU A 1 187 ? 8.643 -4.273 10.616 1.00 97.19 187 GLU A N 1
ATOM 1421 C CA . GLU A 1 187 ? 9.665 -3.660 11.477 1.00 97.19 187 GLU A CA 1
ATOM 1422 C C . GLU A 1 187 ? 11.069 -4.232 11.239 1.00 97.19 187 GLU A C 1
ATOM 1424 O O . GLU A 1 187 ? 12.062 -3.511 11.346 1.00 97.19 187 GLU A O 1
ATOM 1429 N N . ALA A 1 188 ? 11.170 -5.525 10.914 1.00 97.00 188 ALA A N 1
ATOM 1430 C CA . ALA A 1 188 ? 12.446 -6.177 10.625 1.00 97.00 188 ALA A CA 1
ATOM 1431 C C . ALA A 1 188 ? 12.987 -5.846 9.222 1.00 97.00 188 ALA A C 1
ATOM 1433 O O . ALA A 1 188 ? 14.187 -5.997 8.966 1.00 97.00 188 ALA A O 1
ATOM 1434 N N . ALA A 1 189 ? 12.118 -5.424 8.301 1.00 93.62 189 ALA A N 1
ATOM 1435 C CA . ALA A 1 189 ? 12.484 -5.112 6.930 1.00 93.62 189 ALA A CA 1
ATOM 1436 C C . ALA A 1 189 ? 13.007 -3.676 6.785 1.00 93.62 189 ALA A C 1
ATOM 1438 O O . ALA A 1 189 ? 12.556 -2.738 7.435 1.00 93.62 189 ALA A O 1
ATOM 1439 N N . THR A 1 190 ? 13.926 -3.474 5.840 1.00 94.31 190 THR A N 1
ATOM 1440 C CA . THR A 1 190 ? 14.172 -2.122 5.321 1.00 94.31 190 THR A CA 1
ATOM 1441 C C . THR A 1 190 ? 12.979 -1.712 4.466 1.00 94.31 190 THR A C 1
ATOM 1443 O O . THR A 1 190 ? 12.561 -2.483 3.600 1.00 94.31 190 THR A O 1
ATOM 1446 N N . VAL A 1 191 ? 12.443 -0.509 4.687 1.00 95.62 191 VAL A N 1
ATOM 1447 C CA . VAL A 1 191 ? 11.350 0.021 3.863 1.00 95.62 191 VAL A CA 1
ATOM 1448 C C . VAL A 1 191 ? 11.805 0.082 2.411 1.00 95.62 191 VAL A C 1
ATOM 1450 O O . VAL A 1 191 ? 12.795 0.728 2.073 1.00 95.62 191 VAL A O 1
ATOM 1453 N N . GLU A 1 192 ? 11.053 -0.578 1.541 1.00 95.06 192 GLU A N 1
ATOM 1454 C CA . GLU A 1 192 ? 11.347 -0.597 0.119 1.00 95.06 192 GLU A CA 1
ATOM 1455 C C . GLU A 1 192 ? 10.724 0.606 -0.599 1.00 95.06 192 GLU A C 1
ATOM 1457 O O . GLU A 1 192 ? 9.547 0.925 -0.407 1.00 95.06 192 GLU A O 1
ATOM 1462 N N . HIS A 1 193 ? 11.528 1.263 -1.440 1.00 96.00 193 HIS A N 1
ATOM 1463 C CA . HIS A 1 193 ? 11.120 2.396 -2.268 1.00 96.00 193 HIS A CA 1
ATOM 1464 C C . HIS A 1 193 ? 10.940 1.942 -3.722 1.00 96.00 193 HIS A C 1
ATOM 1466 O O . HIS A 1 193 ? 11.901 1.691 -4.449 1.00 96.00 193 HIS A O 1
ATOM 1472 N N . PHE A 1 194 ? 9.689 1.866 -4.157 1.00 96.06 194 PHE A N 1
ATOM 1473 C CA . PHE A 1 194 ? 9.278 1.449 -5.488 1.00 96.06 194 PHE A CA 1
ATOM 1474 C C . PHE A 1 194 ? 9.121 2.660 -6.410 1.00 96.06 194 PHE A C 1
ATOM 1476 O O . PHE A 1 194 ? 8.052 3.263 -6.487 1.00 96.06 194 PHE A O 1
ATOM 1483 N N . VAL A 1 195 ? 10.169 3.006 -7.158 1.00 95.31 195 VAL A N 1
ATOM 1484 C CA . VAL A 1 195 ? 10.052 3.937 -8.293 1.00 95.31 195 VAL A CA 1
ATOM 1485 C C . VAL A 1 195 ? 9.703 3.120 -9.527 1.00 95.31 195 VAL A C 1
ATOM 1487 O O . VAL A 1 195 ? 10.479 2.269 -9.946 1.00 95.31 195 VAL A O 1
ATOM 1490 N N . THR A 1 196 ? 8.490 3.291 -10.042 1.00 95.06 196 THR A N 1
ATOM 1491 C CA . THR A 1 196 ? 7.934 2.378 -11.046 1.00 95.06 196 THR A CA 1
ATOM 1492 C C . THR A 1 196 ? 8.361 2.782 -12.453 1.00 95.06 196 THR A C 1
ATOM 1494 O O . THR A 1 196 ? 8.105 3.903 -12.883 1.00 95.06 196 THR A O 1
ATOM 1497 N N . CYS A 1 197 ? 8.936 1.839 -13.194 1.00 94.56 197 CYS A N 1
ATOM 1498 C CA . CYS A 1 197 ? 9.119 1.893 -14.640 1.00 94.56 197 CYS A CA 1
ATOM 1499 C C . CYS A 1 197 ? 8.121 0.927 -15.294 1.00 94.56 197 CYS A C 1
ATOM 1501 O O . CYS A 1 197 ? 7.949 -0.192 -14.815 1.00 94.56 197 CYS A O 1
ATOM 1503 N N . ILE A 1 198 ? 7.436 1.349 -16.359 1.00 94.62 198 ILE A N 1
ATOM 1504 C CA . ILE A 1 198 ? 6.504 0.489 -17.101 1.00 94.62 198 ILE A CA 1
ATOM 1505 C C . ILE A 1 198 ? 7.119 0.161 -18.456 1.00 94.62 198 ILE A C 1
ATOM 1507 O O . ILE A 1 198 ? 7.498 1.067 -19.194 1.00 94.62 198 ILE A O 1
ATOM 1511 N N . ALA A 1 199 ? 7.163 -1.126 -18.784 1.00 95.06 199 ALA A N 1
ATOM 1512 C CA . ALA A 1 199 ? 7.542 -1.637 -20.094 1.00 95.06 199 ALA A CA 1
ATOM 1513 C C . ALA A 1 199 ? 6.473 -2.597 -20.628 1.00 95.06 199 ALA A C 1
ATOM 1515 O O . ALA A 1 199 ? 5.586 -3.045 -19.894 1.00 95.06 199 ALA A O 1
ATOM 1516 N N . SER A 1 200 ? 6.576 -2.933 -21.910 1.00 94.50 200 SER A N 1
ATOM 1517 C CA . SER A 1 200 ? 5.778 -3.985 -22.540 1.00 94.50 200 SER A CA 1
ATOM 1518 C C . SER A 1 200 ? 6.690 -5.123 -22.988 1.00 94.50 200 SER A C 1
ATOM 1520 O O . SER A 1 200 ? 7.814 -4.876 -23.417 1.00 94.50 200 SER A O 1
ATOM 1522 N N . SER A 1 201 ? 6.204 -6.357 -22.899 1.00 94.62 201 SER A N 1
ATOM 1523 C CA . SER A 1 201 ? 6.849 -7.551 -23.460 1.00 94.62 201 SER A CA 1
ATOM 1524 C C . SER A 1 201 ? 5.759 -8.404 -24.102 1.00 94.62 201 SER A C 1
ATOM 1526 O O . SER A 1 201 ? 4.869 -8.917 -23.420 1.00 94.62 201 SER A O 1
ATOM 1528 N N . GLY A 1 202 ? 5.761 -8.464 -25.437 1.00 92.50 202 GLY A N 1
ATOM 1529 C CA . GLY A 1 202 ? 4.592 -8.922 -26.193 1.00 92.50 202 GLY A CA 1
ATOM 1530 C C . GLY A 1 202 ? 3.347 -8.100 -25.837 1.00 92.50 202 GLY A C 1
ATOM 1531 O O . GLY A 1 202 ? 3.394 -6.870 -25.860 1.00 92.50 202 GLY A O 1
ATOM 1532 N N . ASP A 1 203 ? 2.264 -8.785 -25.466 1.00 90.12 203 ASP A N 1
ATOM 1533 C CA . ASP A 1 203 ? 1.001 -8.165 -25.036 1.00 90.1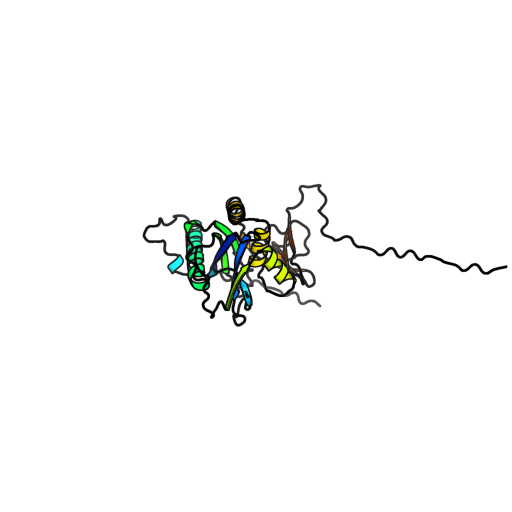2 203 ASP A CA 1
ATOM 1534 C C . ASP A 1 203 ? 0.946 -7.875 -23.521 1.00 90.12 203 ASP A C 1
ATOM 1536 O O . ASP A 1 203 ? -0.018 -7.289 -23.031 1.00 90.12 203 ASP A O 1
ATOM 1540 N N . ALA A 1 204 ? 1.970 -8.272 -22.756 1.00 93.50 204 ALA A N 1
ATOM 1541 C CA . ALA A 1 204 ? 2.002 -8.082 -21.310 1.00 93.50 204 ALA A CA 1
ATOM 1542 C C . ALA A 1 204 ? 2.545 -6.699 -20.931 1.00 93.50 204 ALA A C 1
ATOM 1544 O O . ALA A 1 204 ? 3.564 -6.245 -21.461 1.00 93.50 204 ALA A O 1
ATOM 1545 N N . LEU A 1 205 ? 1.919 -6.066 -19.935 1.00 95.44 205 LEU A N 1
ATOM 1546 C CA . LEU A 1 205 ? 2.501 -4.918 -19.245 1.00 95.44 205 LEU A CA 1
ATOM 1547 C C . LEU A 1 205 ? 3.350 -5.397 -18.068 1.00 95.44 205 LEU A C 1
ATOM 1549 O O . LEU A 1 205 ? 2.955 -6.280 -17.307 1.00 95.44 205 LEU A O 1
ATOM 1553 N N . VAL A 1 206 ? 4.519 -4.790 -17.894 1.00 97.25 206 VAL A N 1
ATOM 1554 C CA . VAL A 1 206 ? 5.470 -5.153 -16.844 1.00 97.25 206 VAL A CA 1
ATOM 1555 C C . VAL A 1 206 ? 5.827 -3.908 -16.049 1.00 97.25 206 VAL A C 1
ATOM 1557 O O . VAL A 1 206 ? 6.382 -2.955 -16.594 1.00 97.25 206 VAL A O 1
ATOM 1560 N N . ALA A 1 207 ? 5.516 -3.922 -14.754 1.00 96.88 207 ALA A N 1
ATOM 1561 C CA . ALA A 1 207 ? 6.028 -2.934 -13.816 1.00 96.88 207 ALA A CA 1
ATOM 1562 C C . ALA A 1 207 ? 7.391 -3.404 -13.304 1.00 96.88 207 ALA A C 1
ATOM 1564 O O . ALA A 1 207 ? 7.509 -4.522 -12.814 1.00 96.88 207 ALA A O 1
ATOM 1565 N N . MET A 1 208 ? 8.419 -2.575 -13.435 1.00 97.44 208 MET A N 1
ATOM 1566 C CA . MET A 1 208 ? 9.791 -2.858 -13.019 1.00 97.44 208 MET A CA 1
ATOM 1567 C C . MET A 1 208 ? 10.255 -1.800 -12.023 1.00 97.44 208 MET A C 1
ATOM 1569 O O . MET A 1 208 ? 9.862 -0.635 -12.115 1.00 97.44 208 MET A O 1
ATOM 1573 N N . TRP A 1 209 ? 11.129 -2.198 -11.106 1.00 96.44 209 TRP A N 1
ATOM 1574 C CA . TRP A 1 209 ? 11.688 -1.328 -10.074 1.00 96.44 209 TRP A CA 1
ATOM 1575 C C . TRP A 1 209 ? 13.213 -1.436 -10.034 1.00 96.44 209 TRP A C 1
ATOM 1577 O O . TRP A 1 209 ? 13.806 -2.317 -10.662 1.00 96.44 209 TRP A O 1
ATOM 1587 N N . HIS A 1 210 ? 13.861 -0.527 -9.300 1.00 94.50 210 HIS A N 1
ATOM 1588 C CA . HIS A 1 210 ? 15.316 -0.527 -9.148 1.00 94.50 210 HIS A CA 1
ATOM 1589 C C . HIS A 1 210 ? 15.849 -1.913 -8.750 1.00 94.50 210 HIS A C 1
ATOM 1591 O O . HIS A 1 210 ? 15.271 -2.610 -7.912 1.00 94.50 210 HIS A O 1
ATOM 1597 N N . GLY A 1 211 ? 16.966 -2.298 -9.370 1.00 94.12 211 GLY A N 1
ATOM 1598 C CA . GLY A 1 211 ? 17.546 -3.638 -9.264 1.00 94.12 211 GLY A CA 1
ATOM 1599 C C . GLY A 1 211 ? 17.132 -4.580 -10.396 1.00 94.12 211 GLY A C 1
ATOM 1600 O O . GLY A 1 211 ? 17.804 -5.583 -10.606 1.00 94.12 211 GLY A O 1
ATOM 1601 N N . ASP A 1 212 ? 16.095 -4.258 -11.172 1.00 97.31 212 ASP A N 1
ATOM 1602 C CA . ASP A 1 212 ? 15.738 -5.017 -12.369 1.00 97.31 212 ASP A CA 1
ATOM 1603 C C . ASP A 1 212 ? 16.661 -4.691 -13.561 1.00 97.31 212 ASP A C 1
ATOM 1605 O O . ASP A 1 212 ? 16.950 -3.528 -13.841 1.00 97.31 212 ASP A O 1
ATOM 1609 N N . ALA A 1 213 ? 17.100 -5.713 -14.304 1.00 97.12 213 ALA A N 1
ATOM 1610 C CA . ALA A 1 213 ? 17.980 -5.540 -15.467 1.00 97.12 213 ALA A CA 1
ATOM 1611 C C . ALA A 1 213 ? 17.369 -4.693 -16.598 1.00 97.12 213 ALA A C 1
ATOM 1613 O O . ALA A 1 213 ? 18.101 -4.084 -17.375 1.00 97.12 213 ALA A O 1
ATOM 1614 N N . GLY A 1 214 ? 16.040 -4.687 -16.702 1.00 96.06 214 GLY A N 1
ATOM 1615 C CA . GLY A 1 214 ? 15.283 -3.941 -17.699 1.00 96.06 214 GLY A CA 1
ATOM 1616 C C . GLY A 1 214 ? 14.957 -2.503 -17.305 1.00 96.06 214 GLY A C 1
ATOM 1617 O O . GLY A 1 214 ? 14.464 -1.746 -18.140 1.00 96.06 214 GLY A O 1
ATOM 1618 N N . TYR A 1 215 ? 15.210 -2.122 -16.048 1.00 95.50 215 TYR A N 1
ATOM 1619 C CA . TYR A 1 215 ? 14.688 -0.893 -15.450 1.00 95.50 215 TYR A CA 1
ATOM 1620 C C . TYR A 1 215 ? 15.128 0.377 -16.191 1.00 95.50 215 TYR A C 1
ATOM 1622 O O . TYR A 1 215 ? 14.281 1.149 -16.635 1.00 95.50 215 TYR A O 1
ATOM 1630 N N . GLU A 1 216 ? 16.440 0.558 -16.375 1.00 94.38 216 GLU A N 1
ATOM 1631 C CA . GLU A 1 216 ? 17.024 1.773 -16.971 1.00 94.38 216 GLU A CA 1
ATOM 1632 C C . GLU A 1 216 ? 16.651 1.950 -18.450 1.00 94.38 216 GLU A C 1
ATOM 1634 O O . GLU A 1 216 ? 16.518 3.069 -18.938 1.00 94.38 216 GLU A O 1
ATOM 1639 N N . ALA A 1 217 ? 16.480 0.841 -19.173 1.00 95.19 217 ALA A N 1
ATOM 1640 C CA . ALA A 1 217 ? 16.155 0.847 -20.598 1.00 95.19 217 ALA A CA 1
ATOM 1641 C C . ALA A 1 217 ? 14.643 0.817 -20.876 1.00 95.19 217 ALA A C 1
ATOM 1643 O O . ALA A 1 217 ? 14.251 0.875 -22.039 1.00 95.19 217 ALA A O 1
ATOM 1644 N N . ALA A 1 218 ? 13.808 0.694 -19.834 1.00 95.25 218 ALA A N 1
ATOM 1645 C CA . ALA A 1 218 ? 12.385 0.379 -19.957 1.00 95.25 218 ALA A CA 1
ATOM 1646 C C . ALA A 1 218 ? 12.126 -0.823 -20.893 1.00 95.25 218 ALA A C 1
ATOM 1648 O O . ALA A 1 218 ? 11.191 -0.820 -21.691 1.00 95.25 218 ALA A O 1
ATOM 1649 N N . ASP A 1 219 ? 12.968 -1.856 -20.785 1.00 96.50 219 ASP A N 1
ATOM 1650 C CA . ASP A 1 219 ? 12.940 -3.047 -21.636 1.00 96.50 219 ASP A CA 1
ATOM 1651 C C . ASP A 1 219 ? 12.835 -4.311 -20.774 1.00 96.50 219 ASP A C 1
ATOM 1653 O O . ASP A 1 219 ? 13.799 -4.763 -20.150 1.00 96.50 219 ASP A O 1
ATOM 1657 N N . ALA A 1 220 ? 11.639 -4.897 -20.741 1.00 96.44 220 ALA A N 1
ATOM 1658 C CA . ALA A 1 220 ? 11.365 -6.088 -19.951 1.00 96.44 220 ALA A CA 1
ATOM 1659 C C . ALA A 1 220 ? 12.070 -7.352 -20.487 1.00 96.44 220 ALA A C 1
ATOM 1661 O O . ALA A 1 220 ? 12.221 -8.315 -19.732 1.00 96.44 220 ALA A O 1
ATOM 1662 N N . ASP A 1 221 ? 12.567 -7.373 -21.721 1.00 96.19 221 ASP A N 1
ATOM 1663 C CA . ASP A 1 221 ? 13.155 -8.575 -22.320 1.00 96.19 221 ASP A CA 1
ATOM 1664 C C . ASP A 1 221 ? 14.657 -8.723 -22.020 1.00 96.19 221 ASP A C 1
ATOM 1666 O O . ASP A 1 221 ? 15.240 -9.796 -22.226 1.00 96.19 221 ASP A O 1
ATOM 1670 N N . LEU A 1 222 ? 15.293 -7.694 -21.445 1.00 96.25 222 LEU A N 1
ATOM 1671 C CA . LEU A 1 222 ? 16.712 -7.744 -21.095 1.00 96.25 222 LEU A CA 1
ATOM 1672 C C . LEU A 1 222 ? 17.020 -8.836 -20.051 1.00 96.25 222 LEU A C 1
ATOM 1674 O O . LEU A 1 222 ? 16.383 -8.910 -18.990 1.00 96.25 222 LEU A O 1
ATOM 1678 N N . PRO A 1 223 ? 18.023 -9.702 -20.292 1.00 94.88 223 PRO A N 1
ATOM 1679 C CA . PRO A 1 223 ? 18.414 -10.736 -19.344 1.00 94.88 223 PRO A CA 1
ATOM 1680 C C . PRO A 1 223 ? 19.163 -10.137 -18.149 1.00 94.88 223 PRO A C 1
ATOM 1682 O O . PRO A 1 223 ? 19.984 -9.240 -18.303 1.00 94.88 223 PRO A O 1
ATOM 1685 N N . GLY A 1 224 ? 18.946 -10.691 -16.958 1.00 95.25 224 GLY A N 1
ATOM 1686 C CA . GLY A 1 224 ? 19.668 -10.292 -15.749 1.00 95.25 224 GLY A CA 1
ATOM 1687 C C . GLY A 1 224 ? 18.784 -10.373 -14.506 1.00 95.25 224 GLY A C 1
ATOM 1688 O O . GLY A 1 224 ? 17.752 -11.038 -14.571 1.00 95.25 224 GLY A O 1
ATOM 1689 N N . PRO A 1 225 ? 19.182 -9.720 -13.402 1.00 97.00 225 PRO A N 1
ATOM 1690 C CA . PRO A 1 225 ? 18.372 -9.598 -12.190 1.00 97.00 225 PRO A CA 1
ATOM 1691 C C . PRO A 1 225 ? 16.914 -9.204 -12.457 1.00 97.00 225 PRO A C 1
ATOM 1693 O O . PRO A 1 225 ? 16.601 -8.568 -13.475 1.00 97.00 225 PRO A O 1
ATOM 1696 N N . ARG A 1 226 ? 16.024 -9.566 -11.530 1.00 97.62 226 ARG A N 1
ATOM 1697 C CA . ARG A 1 226 ? 14.595 -9.250 -11.600 1.00 97.62 226 ARG A CA 1
ATOM 1698 C C . ARG A 1 226 ? 14.125 -8.548 -10.344 1.00 97.62 226 ARG A C 1
ATOM 1700 O O . ARG A 1 226 ? 14.448 -8.968 -9.237 1.00 97.62 226 ARG A O 1
ATOM 1707 N N . HIS A 1 227 ? 13.317 -7.524 -10.555 1.00 97.38 227 HIS A N 1
ATOM 1708 C CA . HIS A 1 227 ? 12.500 -6.873 -9.551 1.00 97.38 227 HIS A CA 1
ATOM 1709 C C . HIS A 1 227 ? 11.292 -6.262 -10.265 1.00 97.38 227 HIS A C 1
ATOM 1711 O O . HIS A 1 227 ? 11.284 -5.089 -10.643 1.00 97.38 227 HIS A O 1
ATOM 1717 N N . ARG A 1 228 ? 10.295 -7.104 -10.543 1.00 97.75 228 ARG A N 1
ATOM 1718 C CA . ARG A 1 228 ? 9.196 -6.756 -11.448 1.00 97.75 228 ARG A CA 1
ATOM 1719 C C . ARG A 1 228 ? 7.901 -7.487 -11.142 1.00 97.75 228 ARG A C 1
ATOM 1721 O O . ARG A 1 228 ? 7.894 -8.534 -10.499 1.00 97.75 228 ARG A O 1
ATOM 1728 N N . LEU A 1 229 ? 6.812 -6.954 -11.674 1.00 98.06 229 LEU A N 1
ATOM 1729 C CA . LEU A 1 229 ? 5.480 -7.532 -11.663 1.00 98.06 229 LEU A CA 1
ATOM 1730 C C . LEU A 1 229 ? 4.947 -7.612 -13.092 1.00 98.06 229 LEU A C 1
ATOM 1732 O O . LEU A 1 229 ? 4.808 -6.599 -13.779 1.00 98.06 229 LEU A O 1
ATOM 1736 N N . TRP A 1 230 ? 4.630 -8.829 -13.513 1.00 97.44 230 TRP A N 1
ATOM 1737 C CA . TRP A 1 230 ? 3.951 -9.114 -14.767 1.00 97.44 230 TRP A CA 1
ATOM 1738 C C . TR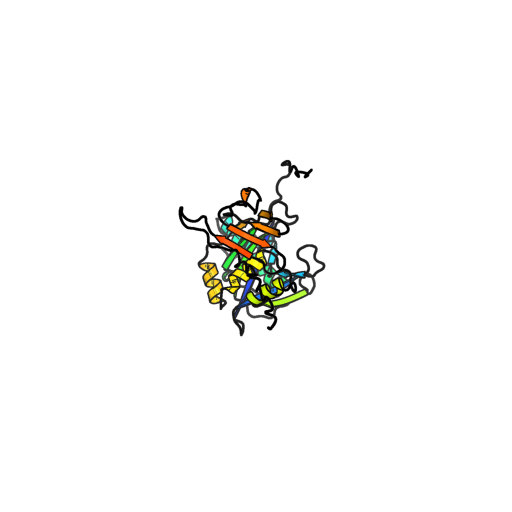P A 1 230 ? 2.448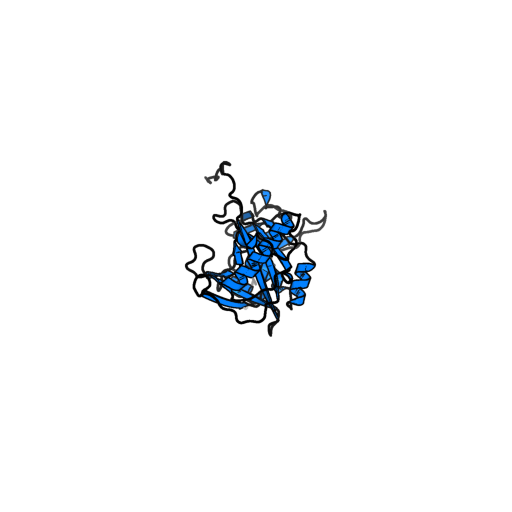 -8.924 -14.576 1.00 97.44 230 TRP A C 1
ATOM 1740 O O . TRP A 1 230 ? 1.814 -9.687 -13.841 1.00 97.44 230 TRP A O 1
ATOM 1750 N N . MET A 1 231 ? 1.898 -7.910 -15.238 1.00 95.44 231 MET A N 1
ATOM 1751 C CA . MET A 1 231 ? 0.474 -7.600 -15.250 1.00 95.44 231 MET A CA 1
ATOM 1752 C C . MET A 1 231 ? -0.144 -8.222 -16.502 1.00 95.44 231 MET A C 1
ATOM 1754 O O . MET A 1 231 ? -0.191 -7.608 -17.568 1.00 95.44 231 MET A O 1
ATOM 1758 N N . VAL A 1 232 ? -0.543 -9.483 -16.365 1.00 93.00 232 VAL A N 1
ATOM 1759 C CA . VAL A 1 232 ? -1.103 -10.322 -17.434 1.00 93.00 232 VAL A CA 1
ATOM 1760 C C . VAL A 1 232 ? -2.575 -10.633 -17.165 1.00 93.00 232 VAL A C 1
ATOM 1762 O O . VAL A 1 232 ? -3.082 -10.367 -16.069 1.00 93.00 232 VAL A O 1
ATOM 1765 N N . ASP A 1 233 ? -3.249 -11.219 -18.152 1.00 87.06 233 ASP A N 1
ATOM 1766 C CA . ASP A 1 233 ? -4.568 -11.815 -17.952 1.00 87.06 233 ASP A CA 1
ATOM 1767 C C . ASP A 1 233 ? -4.463 -13.014 -16.995 1.00 87.06 233 ASP A C 1
ATOM 1769 O O . ASP A 1 233 ? -3.599 -13.881 -17.148 1.00 87.06 233 ASP A O 1
ATOM 1773 N N . GLY A 1 234 ? -5.345 -13.060 -15.995 1.00 89.94 234 GLY A N 1
ATOM 1774 C CA . GLY A 1 234 ? -5.297 -14.053 -14.920 1.00 89.94 234 GLY A CA 1
ATOM 1775 C C . GLY A 1 234 ? -4.323 -13.678 -13.790 1.00 89.94 234 GLY A C 1
ATOM 1776 O O . GLY A 1 234 ? -4.255 -12.498 -13.419 1.00 89.94 234 GLY A O 1
ATOM 1777 N N . PRO A 1 235 ? -3.602 -14.660 -13.205 1.00 94.56 235 PRO A N 1
ATOM 1778 C CA . PRO A 1 235 ? -2.712 -14.417 -12.076 1.00 94.56 235 PRO A CA 1
ATOM 1779 C C . PRO A 1 235 ? -1.513 -13.550 -12.433 1.00 94.56 235 PRO A C 1
ATOM 1781 O O . PRO A 1 235 ? -0.698 -13.889 -13.296 1.00 94.56 235 PRO A O 1
ATOM 1784 N N . TRP A 1 236 ? -1.369 -12.443 -11.714 1.00 96.75 236 TRP A N 1
ATOM 1785 C CA . TRP A 1 236 ? -0.165 -11.628 -11.797 1.00 96.75 236 TRP A CA 1
ATOM 1786 C C . TRP A 1 236 ? 1.028 -12.344 -11.174 1.00 96.75 236 TRP A C 1
ATOM 1788 O O . TRP A 1 236 ? 0.902 -13.082 -10.197 1.00 96.75 236 TRP A O 1
ATOM 1798 N N . ARG A 1 237 ? 2.215 -12.107 -11.737 1.00 95.12 237 ARG A N 1
ATOM 1799 C CA . ARG A 1 237 ? 3.445 -12.786 -11.315 1.00 95.12 237 ARG A CA 1
ATOM 1800 C C . ARG A 1 237 ? 4.502 -11.779 -10.902 1.00 95.12 237 ARG A C 1
ATOM 1802 O O . ARG A 1 237 ? 5.003 -11.025 -11.734 1.00 95.12 237 ARG A O 1
ATOM 1809 N N . PHE A 1 238 ? 4.875 -11.806 -9.630 1.00 97.06 238 PHE A N 1
ATOM 1810 C CA . PHE A 1 238 ? 6.014 -11.054 -9.119 1.00 97.06 238 PHE A CA 1
ATOM 1811 C C . PHE A 1 238 ? 7.299 -11.876 -9.246 1.00 97.06 238 PHE A C 1
ATOM 1813 O O . PHE A 1 238 ? 7.327 -13.060 -8.917 1.00 97.06 238 PHE A O 1
ATOM 1820 N N . GLU A 1 239 ? 8.369 -11.247 -9.720 1.00 96.31 239 GLU A N 1
ATOM 1821 C CA . GLU A 1 239 ? 9.692 -11.854 -9.831 1.00 96.31 239 GLU A CA 1
ATOM 1822 C C . GLU A 1 239 ? 10.716 -10.974 -9.124 1.00 96.31 239 GLU A C 1
ATOM 1824 O O . GLU A 1 239 ? 10.914 -9.811 -9.488 1.00 96.31 239 GLU A O 1
ATOM 1829 N N . ARG A 1 240 ? 11.408 -11.559 -8.144 1.00 94.69 240 ARG A N 1
ATOM 1830 C CA . ARG A 1 240 ? 12.545 -10.935 -7.475 1.00 94.69 240 ARG A CA 1
ATOM 1831 C C . ARG A 1 240 ? 13.695 -11.916 -7.351 1.00 94.69 240 ARG A C 1
ATOM 1833 O O . ARG A 1 240 ? 13.537 -12.973 -6.745 1.00 94.69 240 ARG A O 1
ATOM 1840 N N . TRP A 1 241 ? 14.840 -11.562 -7.915 1.00 94.38 241 TRP A N 1
ATOM 1841 C CA . TRP A 1 241 ? 16.103 -12.249 -7.672 1.00 94.38 241 TRP A CA 1
ATOM 1842 C C . TRP A 1 241 ? 17.279 -11.401 -8.151 1.00 94.38 241 TRP A C 1
ATOM 1844 O O . TRP A 1 241 ? 17.226 -10.765 -9.204 1.00 94.38 241 TRP A O 1
ATOM 1854 N N . ASP A 1 242 ? 18.368 -11.456 -7.396 1.00 87.56 242 ASP A N 1
ATOM 1855 C CA . ASP A 1 242 ? 19.630 -10.818 -7.756 1.00 87.56 242 ASP A CA 1
ATOM 1856 C C . ASP A 1 242 ? 20.436 -11.703 -8.703 1.00 87.56 242 ASP A C 1
ATOM 1858 O O . ASP A 1 242 ? 20.305 -12.929 -8.680 1.00 87.56 242 ASP A O 1
ATOM 1862 N N . ALA A 1 243 ? 21.323 -11.106 -9.506 1.00 69.19 243 ALA A N 1
ATOM 1863 C CA . ALA A 1 243 ? 22.205 -11.866 -10.388 1.00 69.19 243 ALA A CA 1
ATOM 1864 C C . ALA A 1 243 ? 22.875 -13.004 -9.600 1.00 69.19 243 ALA A C 1
ATOM 1866 O O . ALA A 1 243 ? 23.431 -12.751 -8.526 1.00 69.19 243 ALA A O 1
ATOM 1867 N N . PRO A 1 244 ? 22.854 -14.253 -10.105 1.00 57.59 244 PRO A N 1
ATOM 1868 C CA . PRO A 1 244 ? 23.564 -15.324 -9.434 1.00 57.59 244 PRO A CA 1
ATOM 1869 C C . PRO A 1 244 ? 25.031 -14.917 -9.295 1.00 57.59 244 PRO A C 1
ATOM 1871 O O . PRO A 1 244 ? 25.649 -14.467 -10.265 1.00 57.59 244 PRO A O 1
ATOM 1874 N N . ALA A 1 245 ? 25.596 -15.105 -8.099 1.00 53.03 245 ALA A N 1
ATOM 1875 C CA . ALA A 1 245 ? 27.043 -15.093 -7.936 1.00 53.03 245 ALA A CA 1
ATOM 1876 C C . ALA A 1 245 ? 27.644 -15.990 -9.032 1.00 53.03 245 ALA A C 1
ATOM 1878 O O . ALA A 1 245 ? 27.107 -17.070 -9.304 1.00 53.03 245 ALA A O 1
ATOM 1879 N N . ALA A 1 246 ? 28.687 -15.507 -9.712 1.00 47.75 246 ALA A N 1
ATOM 1880 C CA . ALA A 1 246 ? 29.215 -16.128 -10.924 1.00 47.75 246 ALA A CA 1
ATOM 1881 C C . ALA A 1 246 ? 29.306 -17.665 -10.796 1.00 47.75 246 ALA A C 1
ATOM 1883 O O . ALA A 1 246 ? 30.033 -18.174 -9.946 1.00 47.75 246 ALA A O 1
ATOM 1884 N N . GLY A 1 247 ? 28.557 -18.397 -11.635 1.00 48.59 247 GLY A N 1
ATOM 1885 C CA . GLY A 1 247 ? 28.652 -19.860 -11.747 1.00 48.59 247 GLY A CA 1
ATOM 1886 C C . GLY A 1 247 ? 27.459 -20.703 -11.271 1.00 48.59 247 GLY A C 1
ATOM 1887 O O . GLY A 1 247 ? 27.564 -21.927 -11.329 1.00 48.59 247 GLY A O 1
ATOM 1888 N N . ARG A 1 248 ? 26.323 -20.127 -10.841 1.00 46.41 248 ARG A N 1
ATOM 1889 C CA . ARG A 1 248 ? 25.118 -20.916 -10.492 1.00 46.41 248 ARG A CA 1
ATOM 1890 C C . ARG A 1 248 ? 24.049 -20.867 -11.602 1.00 46.41 248 ARG A C 1
ATOM 1892 O O . ARG A 1 248 ? 23.721 -19.770 -12.054 1.00 46.41 248 ARG A O 1
ATOM 1899 N N . PRO A 1 249 ? 23.497 -22.011 -12.060 1.00 43.84 249 PRO A N 1
ATOM 1900 C CA . PRO A 1 249 ? 22.439 -22.012 -13.069 1.00 43.84 249 PRO A CA 1
ATOM 1901 C C . PRO A 1 249 ? 21.142 -21.382 -12.535 1.00 43.84 249 PRO A C 1
ATOM 1903 O O . PRO A 1 249 ? 20.841 -21.469 -11.343 1.00 43.84 249 PRO A O 1
ATOM 1906 N N . ARG A 1 250 ? 20.392 -20.737 -13.441 1.00 51.19 250 ARG A N 1
ATOM 1907 C CA . ARG A 1 250 ? 19.107 -20.066 -13.174 1.00 51.19 250 ARG A CA 1
ATOM 1908 C C . ARG A 1 250 ? 18.065 -21.065 -12.636 1.00 51.19 250 ARG A C 1
ATOM 1910 O O . ARG A 1 250 ? 18.019 -22.185 -13.144 1.00 51.19 250 ARG A O 1
ATOM 1917 N N . PRO A 1 251 ? 17.185 -20.680 -11.696 1.00 44.81 251 PRO A N 1
ATOM 1918 C CA . PRO A 1 251 ? 15.961 -21.435 -11.450 1.00 44.81 251 PRO A CA 1
ATOM 1919 C C . PRO A 1 251 ? 15.048 -21.345 -12.687 1.00 44.81 251 PRO A C 1
ATOM 1921 O O . PRO A 1 251 ? 14.835 -20.262 -13.230 1.00 44.81 251 PRO A O 1
ATOM 1924 N N . SER A 1 252 ? 14.555 -22.490 -13.167 1.00 48.12 252 SER A N 1
ATOM 1925 C CA . SER A 1 252 ? 13.596 -22.550 -14.279 1.00 48.12 252 SER A CA 1
ATOM 1926 C C . SER A 1 252 ? 12.236 -22.019 -13.823 1.00 48.12 252 SER A C 1
ATOM 1928 O O . SER A 1 252 ? 11.698 -22.510 -12.834 1.00 48.12 252 SER A O 1
ATOM 1930 N N . THR A 1 253 ? 11.675 -21.050 -14.549 1.00 48.34 253 THR A N 1
ATOM 1931 C CA . THR A 1 253 ? 10.289 -20.570 -14.385 1.00 48.34 253 THR A CA 1
ATOM 1932 C C . THR A 1 253 ? 9.364 -21.021 -15.520 1.00 48.34 253 THR A C 1
ATOM 1934 O O . THR A 1 253 ? 8.224 -20.566 -15.595 1.00 48.34 253 THR A O 1
ATOM 1937 N N . LEU A 1 254 ? 9.823 -21.914 -16.404 1.00 33.19 254 LEU A N 1
ATOM 1938 C CA . LEU A 1 254 ? 8.954 -22.530 -17.405 1.00 33.19 254 LEU A CA 1
ATOM 1939 C C . LEU A 1 254 ? 8.224 -23.730 -16.779 1.00 33.19 254 LEU A C 1
ATOM 1941 O O . LEU A 1 254 ? 8.892 -24.569 -16.164 1.00 33.19 254 LEU A O 1
ATOM 1945 N N . PRO A 1 255 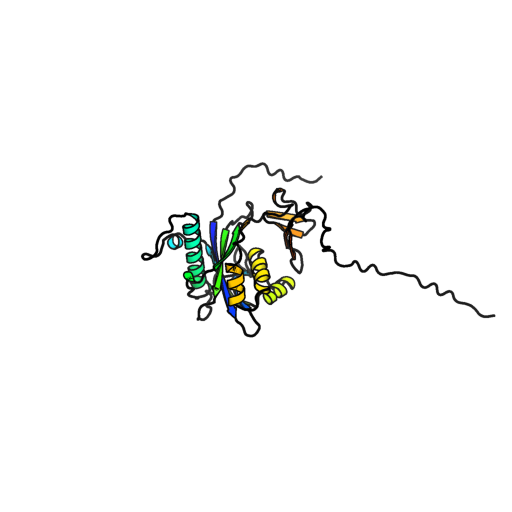? 6.888 -23.837 -16.920 1.00 36.44 255 PRO A N 1
ATOM 1946 C CA . PRO A 1 255 ? 6.185 -25.073 -16.600 1.00 36.44 255 PRO A CA 1
ATOM 1947 C C . PRO A 1 255 ? 6.710 -26.209 -17.495 1.00 36.44 255 PRO A C 1
ATOM 1949 O O . PRO A 1 255 ? 7.195 -25.931 -18.598 1.00 36.44 255 PRO A O 1
ATOM 1952 N N . PRO A 1 256 ? 6.644 -27.478 -17.049 1.00 38.00 256 PRO A N 1
ATOM 1953 C CA . PRO A 1 256 ? 6.950 -28.600 -17.923 1.00 38.00 256 PRO A CA 1
ATOM 1954 C C . PRO A 1 256 ? 6.062 -28.506 -19.165 1.00 38.00 256 PRO A C 1
ATOM 1956 O O . PRO A 1 256 ? 4.839 -28.412 -19.067 1.00 38.00 256 PRO A O 1
ATOM 1959 N N . THR A 1 257 ? 6.683 -28.487 -20.339 1.00 36.94 257 THR A N 1
ATOM 1960 C CA . THR A 1 257 ? 5.988 -28.784 -21.584 1.00 36.94 257 THR A CA 1
ATOM 1961 C C . THR A 1 257 ? 5.644 -30.264 -21.544 1.00 36.94 257 THR A C 1
ATOM 1963 O O . THR A 1 257 ? 6.524 -31.099 -21.751 1.00 36.94 257 THR A O 1
ATOM 1966 N N . ASP A 1 258 ? 4.388 -30.588 -21.248 1.00 42.09 258 ASP A N 1
ATOM 1967 C CA . ASP A 1 258 ? 3.825 -31.880 -21.626 1.00 42.09 258 ASP A CA 1
ATOM 1968 C C . ASP A 1 258 ? 3.771 -31.909 -23.159 1.00 42.09 258 ASP A C 1
ATOM 1970 O O . ASP A 1 258 ? 2.812 -31.450 -23.780 1.00 42.09 258 ASP A O 1
ATOM 1974 N N . GLU A 1 259 ? 4.848 -32.381 -23.789 1.00 37.75 259 GLU A N 1
ATOM 1975 C CA . GLU A 1 259 ? 4.770 -32.857 -25.166 1.00 37.75 259 GLU A CA 1
ATOM 1976 C C . GLU A 1 259 ? 3.965 -34.164 -25.156 1.00 37.75 259 GLU A C 1
ATOM 1978 O O . GLU A 1 259 ? 4.366 -35.118 -24.481 1.00 37.75 259 GLU A O 1
ATOM 1983 N N . PRO A 1 260 ? 2.831 -34.254 -25.873 1.00 39.16 260 PRO A N 1
ATOM 1984 C CA . PRO A 1 260 ? 2.159 -35.528 -26.048 1.00 39.16 260 PRO A CA 1
ATOM 1985 C C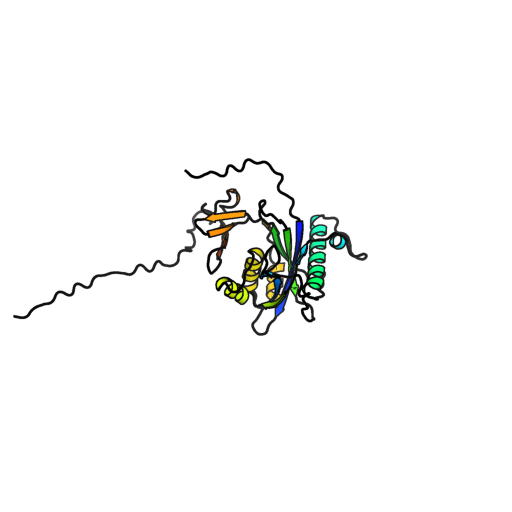 . PRO A 1 260 ? 3.060 -36.441 -26.887 1.00 39.16 260 PRO A C 1
ATOM 1987 O O . PRO A 1 260 ? 3.384 -36.149 -28.038 1.00 39.16 260 PRO A O 1
ATOM 1990 N N . SER A 1 261 ? 3.477 -37.554 -26.291 1.00 40.50 261 SER A N 1
ATOM 1991 C CA . SER A 1 261 ? 4.141 -38.655 -26.979 1.00 40.50 261 SER A CA 1
ATOM 1992 C C . SER A 1 261 ? 3.151 -39.332 -27.934 1.00 40.50 261 SER A C 1
ATOM 1994 O O . SER A 1 261 ? 2.449 -40.262 -27.538 1.00 40.50 261 SER A O 1
ATOM 1996 N N . ASP A 1 262 ? 3.085 -38.865 -29.180 1.00 42.91 262 ASP A N 1
ATOM 1997 C CA . ASP A 1 262 ? 2.453 -39.591 -30.285 1.00 42.91 262 ASP A CA 1
ATOM 1998 C C . ASP A 1 262 ? 3.403 -40.707 -30.754 1.00 42.91 262 ASP A C 1
ATOM 2000 O O . ASP A 1 262 ? 4.203 -40.536 -31.675 1.00 42.91 262 ASP A O 1
ATOM 2004 N N . GLU A 1 263 ? 3.324 -41.873 -30.111 1.00 46.00 263 GLU A N 1
ATOM 2005 C CA . GLU A 1 263 ? 3.757 -43.126 -30.734 1.00 46.00 263 GLU A CA 1
ATOM 2006 C C . GLU A 1 263 ? 2.567 -43.741 -31.492 1.00 46.00 263 GLU A C 1
ATOM 2008 O O . GLU A 1 263 ? 1.577 -44.135 -30.870 1.00 46.00 263 GLU A O 1
ATOM 2013 N N . PRO A 1 264 ? 2.625 -43.865 -32.830 1.00 43.78 264 PRO A N 1
ATOM 2014 C CA . PRO A 1 264 ? 1.599 -44.575 -33.574 1.00 43.78 264 PRO A CA 1
ATOM 2015 C C . PRO A 1 264 ? 1.742 -46.084 -33.339 1.00 43.78 264 PRO A C 1
ATOM 2017 O O . PRO A 1 264 ? 2.745 -46.701 -33.701 1.00 43.78 264 PRO A O 1
ATOM 2020 N N . THR A 1 265 ? 0.711 -46.693 -32.757 1.00 46.56 265 THR A N 1
ATOM 2021 C CA . THR A 1 265 ? 0.570 -48.150 -32.673 1.00 46.56 265 THR A CA 1
ATOM 2022 C C . THR A 1 265 ? 0.215 -48.687 -34.065 1.00 46.56 265 THR A C 1
ATOM 2024 O O . THR A 1 265 ? -0.909 -48.532 -34.538 1.00 46.56 265 THR A O 1
ATOM 2027 N N . ASP A 1 266 ? 1.196 -49.278 -34.754 1.00 43.03 266 ASP A N 1
ATOM 2028 C CA . ASP A 1 266 ? 1.015 -50.021 -36.010 1.00 43.03 266 ASP A CA 1
ATOM 2029 C C . ASP A 1 266 ? 0.358 -51.382 -35.714 1.00 43.03 266 ASP A C 1
ATOM 2031 O O . ASP A 1 266 ? 1.038 -52.392 -35.531 1.00 43.03 266 ASP A O 1
ATOM 2035 N N . GLU A 1 267 ? -0.975 -51.421 -35.640 1.00 47.72 267 GLU A N 1
ATOM 2036 C CA . GLU A 1 267 ? -1.728 -52.676 -35.723 1.00 47.72 267 GLU A CA 1
ATOM 2037 C C . GLU A 1 267 ? -2.025 -53.005 -37.193 1.00 47.72 267 GLU A C 1
ATOM 2039 O O . GLU A 1 267 ? -2.997 -52.540 -37.793 1.00 47.72 267 GLU A O 1
ATOM 2044 N N . ARG A 1 268 ? -1.173 -53.846 -37.789 1.00 55.00 268 ARG A N 1
ATOM 2045 C CA . ARG A 1 268 ? -1.472 -54.525 -39.056 1.00 55.00 268 ARG A CA 1
ATOM 2046 C C . ARG A 1 268 ? -2.415 -55.715 -38.818 1.00 55.00 268 ARG A C 1
ATOM 2048 O O . ARG A 1 268 ? -2.155 -56.512 -37.917 1.00 55.00 268 ARG A O 1
ATOM 2055 N N . PRO A 1 269 ? -3.447 -55.914 -39.658 1.00 54.03 269 PRO A N 1
ATOM 2056 C CA . PRO A 1 269 ? -4.320 -57.077 -39.575 1.00 54.03 269 PRO A CA 1
ATOM 2057 C C . PRO A 1 269 ? -3.633 -58.298 -40.202 1.00 54.03 269 PRO A C 1
ATOM 2059 O O . PRO A 1 269 ? -3.231 -58.265 -41.366 1.00 54.03 269 PRO A O 1
ATOM 2062 N N . THR A 1 270 ? -3.513 -59.393 -39.452 1.00 56.31 270 THR A N 1
ATOM 2063 C CA . THR A 1 270 ? -3.203 -60.713 -40.017 1.00 56.31 270 THR A CA 1
ATOM 2064 C C . THR A 1 270 ? -4.499 -61.396 -40.428 1.00 56.31 270 THR A C 1
ATOM 2066 O O . THR A 1 270 ? -5.295 -61.796 -39.579 1.00 56.31 270 THR A O 1
ATOM 2069 N N . THR A 1 271 ? -4.696 -61.506 -41.736 1.00 53.00 271 THR A N 1
ATOM 2070 C CA . THR A 1 271 ? -5.677 -62.375 -42.386 1.00 53.00 271 THR A CA 1
ATOM 2071 C C . THR A 1 271 ? -5.280 -63.846 -42.223 1.00 53.00 271 THR A C 1
ATOM 2073 O O . THR A 1 271 ? -4.092 -64.170 -42.250 1.00 53.00 271 THR A O 1
ATOM 2076 N N . GLU A 1 272 ? -6.286 -64.702 -42.052 1.00 54.53 272 GLU A N 1
ATOM 2077 C CA . GLU A 1 272 ? -6.217 -66.168 -42.038 1.00 54.53 272 GLU A CA 1
ATOM 2078 C C . GLU A 1 272 ? -5.664 -66.765 -43.344 1.00 54.53 272 GLU A C 1
ATOM 2080 O O . GLU A 1 272 ? -5.938 -66.244 -44.426 1.00 54.53 272 GLU A O 1
ATOM 2085 N N . ASP A 1 273 ? -4.961 -67.894 -43.202 1.00 53.75 273 ASP A N 1
ATOM 2086 C CA . ASP A 1 273 ? -5.073 -69.103 -44.039 1.00 53.75 273 ASP A CA 1
ATOM 2087 C C . ASP A 1 273 ? -4.706 -70.338 -43.188 1.00 53.75 273 ASP A C 1
ATOM 2089 O O . ASP A 1 273 ? -3.703 -70.264 -42.433 1.00 53.75 273 ASP A O 1
#

Nearest PDB structures (foldseek):
  1soi-assembly1_A-2  TM=7.074E-01  e=4.239E-07  Deinococcus radiodurans
  5qgk-assembly1_A  TM=7.010E-01  e=2.161E-06  Homo sapiens
  5qhg-assembly1_A  TM=6.503E-01  e=1.803E-06  Homo sapiens
  4zbp-assembly1_B  TM=5.813E-01  e=2.589E-06  Arabidopsis thaliana
  4zb3-assembly1_A-2  TM=6.329E-01  e=1.243E-05  Arabidopsis thaliana

Secondary structure (DSSP, 8-state):
----------SPPPPPEEEEEEEEEEEETTEEEEEEEEE-TTSTTTTT-EE-SEEEPPHHHHSPPTTSPPPSSHHHHHHHHHHHHHHHHHHHHH-----GGGPEEEEEEE--TT-SS-EEEEEEEEEPPSS-----SSSEEEEEEE-HHHHHHHHHTTSS---HHHHHHHHHHTT-SSHHHHHHHHHHSPPEEEE-EEEEETTEEEEE-TT-TTTTTT-TT--S-EEEEEE-SSS-EEEEEPPPPTTPPPPP-SPP-----------------